Protein AF-A0A3B9P8X6-F1 (afdb_monomer_lite)

Radius of gyration: 23.57 Å; chains: 1; bounding box: 56×49×62 Å

Foldseek 3Di:
DLVLLVVLVVDDDDPVVSVLSVQLVVQLLQQQDQQAAPPDPDDRRQAPDRDPHHDHDDSVVSSVVCVCVVPVDPDDFDEDAQPPPDDPGDGHHDDPDALLPRPPDDDAQPALEDEEEQEDRGLVVLLSVLVSLCSNVNDVSSVVSVVSVVDRDDDLLNSLVVLLVNLLSCVVRDDQSYKYKYKYAQADLSSLLSNLLSNLSSQKAWDDKDDDPVRNIIMTIIDGHPDDDDQDDLVVLVVQLLVQLLVQQLVQLDWDAPRSSSCSSQNSCRNVSNQQHVVLVVDSSCSSVVSVVSSCCCVVVNLFKDWDDDPPDDSRPTIIHGPDRPDRDDGPVVVVVVVVVD

Structure (mmCIF, N/CA/C/O backbone):
data_AF-A0A3B9P8X6-F1
#
_entry.id   AF-A0A3B9P8X6-F1
#
loop_
_atom_site.group_PDB
_atom_site.id
_atom_site.type_symbol
_atom_site.label_atom_id
_atom_site.label_alt_id
_atom_site.label_comp_id
_atom_site.label_asym_id
_atom_site.label_entity_id
_atom_site.label_seq_id
_atom_site.pdbx_PDB_ins_code
_atom_site.Cartn_x
_atom_site.Cartn_y
_atom_site.Cartn_z
_atom_site.occupancy
_atom_site.B_iso_or_equiv
_atom_site.auth_seq_id
_atom_site.auth_comp_id
_atom_site.auth_asym_id
_atom_site.auth_atom_id
_atom_site.pdbx_PDB_model_num
ATOM 1 N N . LEU A 1 1 ? -21.115 18.131 11.909 1.00 84.75 1 LEU A N 1
ATOM 2 C CA . LEU A 1 1 ? -20.455 16.970 12.556 1.00 84.75 1 LEU A CA 1
ATOM 3 C C . LEU A 1 1 ? -20.222 17.164 14.060 1.00 84.75 1 LEU A C 1
ATOM 5 O O . LEU A 1 1 ? -20.678 16.327 14.825 1.00 84.75 1 LEU A O 1
ATOM 9 N N . GLN A 1 2 ? -19.607 18.268 14.506 1.00 84.25 2 GLN A N 1
ATOM 10 C CA . GLN A 1 2 ? -19.372 18.550 15.937 1.00 84.25 2 GLN A CA 1
ATOM 11 C C . GLN A 1 2 ? -20.635 18.418 16.810 1.00 84.25 2 GLN A C 1
ATOM 13 O O . GLN A 1 2 ? -20.592 17.782 17.856 1.00 84.25 2 GLN A O 1
ATOM 18 N N . THR A 1 3 ? -21.783 18.931 16.355 1.00 87.75 3 THR A N 1
ATOM 19 C CA . THR A 1 3 ? -23.070 18.785 17.062 1.00 87.75 3 THR A CA 1
ATOM 20 C C . THR A 1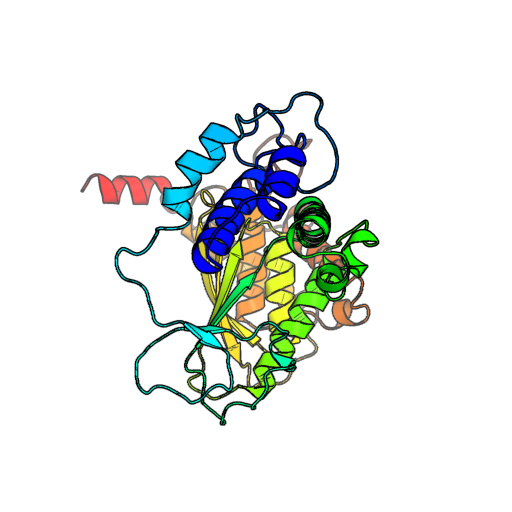 3 ? -23.470 17.322 17.278 1.00 87.75 3 THR A C 1
ATOM 22 O O . THR A 1 3 ? -23.959 16.977 18.349 1.00 87.75 3 THR A O 1
ATOM 25 N N . ILE A 1 4 ? -23.228 16.451 16.289 1.00 89.31 4 ILE A N 1
ATOM 26 C CA . ILE A 1 4 ? -23.537 15.013 16.364 1.00 89.31 4 ILE A CA 1
ATOM 27 C C . ILE A 1 4 ? -22.630 14.344 17.404 1.00 89.31 4 ILE A C 1
ATOM 29 O O . ILE A 1 4 ? -23.118 13.623 18.272 1.00 89.31 4 ILE A O 1
ATOM 33 N N . ILE A 1 5 ? -21.327 14.644 17.364 1.00 89.56 5 ILE A N 1
ATOM 34 C CA . ILE A 1 5 ? -20.341 14.109 18.315 1.00 89.56 5 ILE A CA 1
ATOM 35 C C . ILE A 1 5 ? -20.659 14.572 19.744 1.00 89.56 5 ILE A C 1
ATOM 37 O O . ILE A 1 5 ? -20.713 13.758 20.660 1.00 89.56 5 ILE A O 1
ATOM 41 N N . ASN A 1 6 ? -20.959 15.858 19.945 1.00 89.12 6 ASN A N 1
ATOM 42 C CA . ASN A 1 6 ? -21.333 16.376 21.263 1.00 89.12 6 ASN A CA 1
ATOM 43 C C . ASN A 1 6 ? -22.616 15.716 21.787 1.00 89.12 6 ASN A C 1
ATOM 45 O O . ASN A 1 6 ? -22.721 15.412 22.977 1.00 89.12 6 ASN A O 1
ATOM 49 N N . LYS A 1 7 ? -23.587 15.449 20.902 1.00 91.06 7 LYS A N 1
ATOM 50 C CA . LYS A 1 7 ? -24.834 14.793 21.295 1.00 91.06 7 LYS A CA 1
ATOM 51 C C . LYS A 1 7 ? -24.602 13.357 21.764 1.00 91.06 7 LYS A C 1
ATOM 53 O O . LYS A 1 7 ? -25.237 12.971 22.743 1.00 91.06 7 LYS A O 1
ATOM 58 N N . LEU A 1 8 ? -23.662 12.623 21.157 1.00 91.31 8 LEU A N 1
ATOM 59 C CA . LEU A 1 8 ? -23.284 11.258 21.557 1.00 91.31 8 LEU A CA 1
ATOM 60 C C . LEU A 1 8 ? -22.935 11.154 23.053 1.00 91.31 8 LEU A C 1
ATOM 62 O O . LEU A 1 8 ? -23.253 10.150 23.685 1.00 91.31 8 LEU A O 1
ATOM 66 N N . ASN A 1 9 ? -22.309 12.188 23.624 1.00 84.94 9 ASN A N 1
ATOM 67 C CA . ASN A 1 9 ? -21.910 12.215 25.036 1.00 84.94 9 ASN A CA 1
ATOM 68 C C . ASN A 1 9 ? -23.063 12.498 26.008 1.00 84.94 9 ASN A C 1
ATOM 70 O O . ASN A 1 9 ? -22.958 12.156 27.177 1.00 84.94 9 ASN A O 1
ATOM 74 N N . SER A 1 10 ? -24.155 13.102 25.537 1.00 89.31 10 SER A N 1
ATOM 75 C CA . SER A 1 10 ? -25.336 13.414 26.363 1.00 89.31 10 SER A CA 1
ATOM 76 C C . SER A 1 10 ? -26.503 12.446 26.153 1.00 89.31 10 SER A C 1
ATOM 78 O O . SER A 1 10 ? -27.549 12.599 26.778 1.00 89.31 10 SER A O 1
ATOM 80 N N . LEU A 1 11 ? -26.363 11.500 25.222 1.00 93.19 11 LEU A N 1
ATOM 81 C CA . LEU A 1 11 ? -27.391 10.519 24.905 1.00 93.19 11 LEU A CA 1
ATOM 82 C C . LEU A 1 11 ? -27.298 9.343 25.880 1.00 93.19 11 LEU A C 1
ATOM 84 O O . LEU A 1 11 ? -26.244 8.716 25.971 1.00 93.19 11 LEU A O 1
ATOM 88 N N . ASP A 1 12 ? -28.405 9.018 26.544 1.00 94.12 12 ASP A N 1
ATOM 89 C CA . ASP A 1 12 ? -28.513 7.802 27.350 1.00 94.12 12 ASP A CA 1
ATOM 90 C C . ASP A 1 12 ? -28.610 6.564 26.443 1.00 94.12 12 ASP A C 1
ATOM 92 O O . ASP A 1 12 ? -29.471 6.481 25.559 1.00 94.12 12 ASP A O 1
ATOM 96 N N . GLN A 1 13 ? -27.667 5.634 26.599 1.00 93.75 13 GLN A N 1
ATOM 97 C CA . GLN A 1 13 ? -27.521 4.459 25.742 1.00 93.75 13 GLN A CA 1
ATOM 98 C C . GLN A 1 13 ? -26.580 3.413 26.347 1.00 93.75 13 GLN A C 1
ATOM 100 O O . GLN A 1 13 ? -25.681 3.728 27.123 1.00 93.75 13 GLN A O 1
ATOM 105 N N . SER A 1 14 ? -26.724 2.161 25.906 1.00 96.31 14 SER A N 1
ATOM 106 C CA . SER A 1 14 ? -25.772 1.099 26.237 1.00 96.31 14 SER A CA 1
ATOM 107 C C . SER A 1 14 ? -24.410 1.321 25.569 1.00 96.31 14 SER A C 1
ATOM 109 O O . SER A 1 14 ? -24.318 1.941 24.505 1.00 96.31 14 SER A O 1
ATOM 111 N N . ALA A 1 15 ? -23.356 0.735 26.146 1.00 93.69 15 ALA A N 1
ATOM 112 C CA . ALA A 1 15 ? -22.007 0.764 25.576 1.00 93.69 15 ALA A CA 1
ATOM 113 C C . ALA A 1 15 ? -21.984 0.250 24.126 1.00 93.69 15 ALA A C 1
ATOM 115 O O . ALA A 1 15 ? -21.474 0.919 23.233 1.00 93.69 15 ALA A O 1
ATOM 116 N N . ARG A 1 16 ? -22.666 -0.870 23.853 1.00 93.44 16 ARG A N 1
ATOM 117 C CA . ARG A 1 16 ? -22.736 -1.427 22.496 1.00 93.44 16 ARG A CA 1
ATOM 118 C C . ARG A 1 16 ? -23.401 -0.479 21.499 1.00 93.44 16 ARG A C 1
ATOM 120 O O . ARG A 1 16 ? -22.946 -0.361 20.364 1.00 93.44 16 ARG A O 1
ATOM 127 N N . ARG A 1 17 ? -24.486 0.192 21.896 1.00 94.81 17 ARG A N 1
ATOM 128 C CA . ARG A 1 17 ? -25.155 1.167 21.024 1.00 94.81 17 ARG A CA 1
ATOM 129 C C . ARG A 1 17 ? -24.249 2.366 20.759 1.00 94.81 17 ARG A C 1
ATOM 131 O O . ARG A 1 17 ? -24.198 2.829 19.622 1.00 94.81 17 ARG A O 1
ATOM 138 N N . ARG A 1 18 ? -23.497 2.811 21.770 1.00 95.06 18 ARG A N 1
ATOM 139 C CA . ARG A 1 18 ? -22.488 3.862 21.617 1.00 95.06 18 ARG A CA 1
ATOM 140 C C . ARG A 1 18 ? -21.432 3.475 20.577 1.00 95.06 18 ARG A C 1
ATOM 142 O O . ARG A 1 18 ? -21.177 4.287 19.694 1.00 95.06 18 ARG A O 1
ATOM 149 N N . ASP A 1 19 ? -20.892 2.257 20.617 1.00 93.62 19 ASP A N 1
ATOM 150 C CA . ASP A 1 19 ? -19.892 1.790 19.637 1.00 93.62 19 ASP A CA 1
ATOM 151 C C . ASP A 1 19 ? -20.434 1.794 18.205 1.00 93.62 19 ASP A C 1
ATOM 153 O O . ASP A 1 19 ? -19.767 2.252 17.278 1.00 93.62 19 ASP A O 1
ATOM 157 N N . LEU A 1 20 ? -21.675 1.333 18.023 1.00 94.25 20 LEU A N 1
ATOM 158 C CA . LEU A 1 20 ? -22.335 1.347 16.717 1.00 94.25 20 LEU A CA 1
ATOM 159 C C . LEU A 1 20 ? -22.543 2.779 16.210 1.00 94.25 20 LEU A C 1
ATOM 161 O O . LEU A 1 20 ? -22.279 3.058 15.043 1.00 94.25 20 LEU A O 1
ATOM 165 N N . LEU A 1 21 ? -22.961 3.708 17.075 1.00 95.31 21 LEU A N 1
ATOM 166 C CA . LEU A 1 21 ? -23.067 5.118 16.695 1.00 95.31 21 LEU A CA 1
ATOM 167 C C . LEU A 1 21 ? -21.701 5.725 16.360 1.00 95.31 21 LEU A C 1
ATOM 169 O O . LEU A 1 21 ? -21.616 6.507 15.416 1.00 95.31 21 LEU A O 1
ATOM 173 N N . ILE A 1 22 ? -20.640 5.361 17.087 1.00 95.62 22 ILE A N 1
ATOM 174 C CA . ILE A 1 22 ? -19.271 5.789 16.773 1.00 95.62 22 ILE A CA 1
ATOM 175 C C . ILE A 1 22 ? -18.867 5.297 15.381 1.00 95.62 22 ILE A C 1
ATOM 177 O O . ILE A 1 22 ? -18.360 6.097 14.601 1.00 95.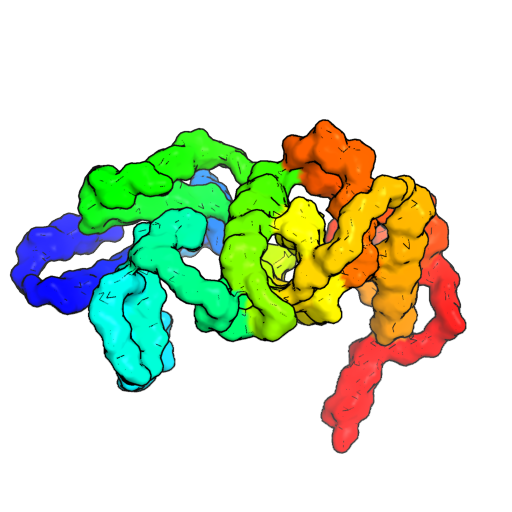62 22 ILE A O 1
ATOM 181 N N . ALA A 1 23 ? -19.143 4.037 15.032 1.00 95.06 23 ALA A N 1
ATOM 182 C CA . ALA A 1 23 ? -18.851 3.496 13.704 1.00 95.06 23 ALA A CA 1
ATOM 183 C C . ALA A 1 23 ? -19.506 4.328 12.583 1.00 95.06 23 ALA A C 1
ATOM 185 O O . ALA A 1 23 ? -18.834 4.738 11.634 1.00 95.06 23 ALA A O 1
ATOM 186 N N . LEU A 1 24 ? -20.789 4.679 12.735 1.00 95.69 24 LEU A N 1
ATOM 187 C CA . LEU A 1 24 ? -21.479 5.550 11.775 1.00 95.69 24 LEU A CA 1
ATOM 188 C C . LEU A 1 24 ? -20.863 6.964 11.753 1.00 95.69 24 LEU A C 1
ATOM 190 O O . LEU A 1 24 ? -20.598 7.518 10.684 1.00 95.69 24 LEU A O 1
ATOM 194 N N . ILE A 1 25 ? -20.580 7.545 12.924 1.00 95.25 25 ILE A N 1
ATOM 195 C CA . ILE A 1 25 ? -19.939 8.866 13.044 1.00 95.25 25 ILE A CA 1
ATOM 196 C C . ILE A 1 25 ? -18.573 8.886 12.347 1.00 95.25 25 ILE A C 1
ATOM 198 O O . ILE A 1 25 ? -18.266 9.880 11.695 1.00 95.25 25 ILE A O 1
ATOM 202 N N . LEU A 1 26 ? -17.779 7.814 12.429 1.00 95.38 26 LEU A N 1
ATOM 203 C CA . LEU A 1 26 ? -16.493 7.703 11.731 1.00 95.38 26 LEU A CA 1
ATOM 204 C C . LEU A 1 26 ? -16.668 7.765 10.208 1.00 95.38 26 LEU A C 1
ATOM 206 O O . LEU A 1 26 ? -15.921 8.481 9.540 1.00 95.38 26 LEU A O 1
ATOM 210 N N . SER A 1 27 ? -17.689 7.104 9.656 1.00 94.94 27 SER A N 1
ATOM 211 C CA . SER A 1 27 ? -18.019 7.216 8.227 1.00 94.94 27 SER A CA 1
ATOM 212 C C . SER A 1 27 ? -18.431 8.638 7.837 1.00 94.94 27 SER A C 1
ATOM 214 O O . SER A 1 27 ? -17.984 9.160 6.814 1.00 94.94 27 SER A O 1
ATOM 216 N N . ALA A 1 28 ? -19.231 9.306 8.673 1.00 94.31 28 ALA A N 1
ATOM 217 C CA . ALA A 1 28 ? -19.579 10.710 8.468 1.00 94.31 28 ALA A CA 1
ATOM 218 C C . ALA A 1 28 ? -18.374 11.653 8.633 1.00 94.31 28 ALA A C 1
ATOM 220 O O . ALA A 1 28 ? -18.336 12.702 7.997 1.00 94.31 28 ALA A O 1
ATOM 221 N N . ALA A 1 29 ? -17.386 11.297 9.451 1.00 93.31 29 ALA A N 1
ATOM 222 C CA . ALA A 1 29 ? -16.180 12.087 9.672 1.00 93.31 29 ALA A CA 1
ATOM 223 C C . ALA A 1 29 ? -15.198 12.033 8.491 1.00 93.31 29 ALA A C 1
ATOM 225 O O . ALA A 1 29 ? -14.616 13.058 8.124 1.00 93.31 29 ALA A O 1
ATOM 226 N N . ASP A 1 30 ? -15.055 10.868 7.856 1.00 91.44 30 ASP A N 1
ATOM 227 C CA . ASP A 1 30 ? -14.229 10.704 6.650 1.00 91.44 30 ASP A CA 1
ATOM 228 C C . ASP A 1 30 ? -14.841 11.415 5.429 1.00 91.44 30 ASP A C 1
ATOM 230 O O . ASP A 1 30 ? -14.135 12.050 4.644 1.00 91.44 30 ASP A O 1
ATOM 234 N N . LEU A 1 31 ? -16.169 11.380 5.297 1.00 90.69 31 LEU A N 1
ATOM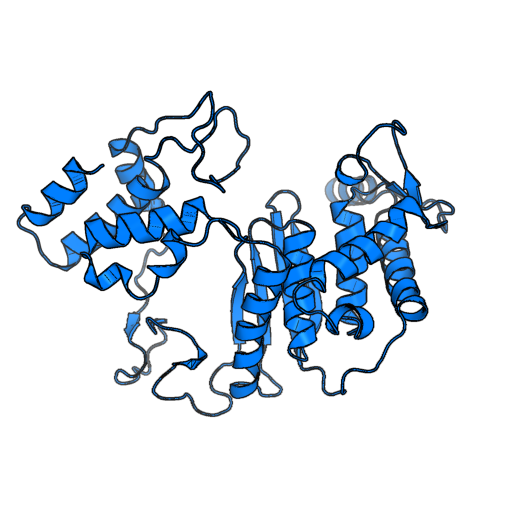 235 C CA . LEU A 1 31 ? -16.887 11.912 4.131 1.00 90.69 31 LEU A CA 1
ATOM 236 C C . LEU A 1 31 ? -17.418 13.343 4.304 1.00 90.69 31 LEU A C 1
ATOM 238 O O . LEU A 1 31 ? -17.707 14.019 3.321 1.00 90.69 31 LEU A O 1
ATOM 242 N N . GLY A 1 32 ? -17.569 13.808 5.541 1.00 88.81 32 GLY A N 1
ATOM 243 C CA . GLY A 1 32 ? -18.223 15.067 5.903 1.00 88.81 32 GLY A CA 1
ATOM 244 C C . GLY A 1 32 ? -17.292 16.268 6.015 1.00 88.81 32 GLY A C 1
ATOM 245 O O . GLY A 1 32 ? -17.495 17.108 6.892 1.00 88.81 32 GLY A O 1
ATOM 246 N N . ASN A 1 33 ? -16.249 16.329 5.188 1.00 90.06 33 ASN A N 1
ATOM 247 C CA . ASN A 1 33 ? -15.283 17.428 5.169 1.00 90.06 33 ASN A CA 1
ATOM 248 C C . ASN A 1 33 ? -15.230 18.109 3.793 1.00 90.06 33 ASN A C 1
ATOM 250 O O . ASN A 1 33 ? -15.669 17.557 2.789 1.00 90.06 33 ASN A O 1
ATOM 254 N N . THR A 1 34 ? -14.669 19.316 3.748 1.00 92.31 34 THR A N 1
ATOM 255 C CA . THR A 1 34 ? -14.607 20.154 2.539 1.00 92.31 34 THR A CA 1
ATOM 256 C C . THR A 1 34 ? -13.456 19.795 1.595 1.00 92.31 34 THR A C 1
ATOM 258 O O . THR A 1 34 ? -13.221 20.507 0.625 1.00 92.31 34 THR A O 1
ATOM 261 N N . LEU A 1 35 ? -12.710 18.715 1.852 1.00 92.62 35 LEU A N 1
ATOM 262 C CA . LEU A 1 35 ? -11.522 18.369 1.063 1.00 92.62 35 LEU A CA 1
ATOM 263 C C . LEU A 1 35 ? -11.851 17.542 -0.193 1.00 92.62 35 LEU A C 1
ATOM 265 O O . LEU A 1 35 ? -10.982 17.316 -1.035 1.00 92.62 35 LEU A O 1
ATOM 269 N N . TRP A 1 36 ? -13.093 17.074 -0.328 1.00 91.12 36 TRP A N 1
ATOM 270 C CA . TRP A 1 36 ? -13.544 16.236 -1.439 1.00 91.12 36 TRP A CA 1
ATOM 271 C C . TRP A 1 36 ? -13.798 17.065 -2.704 1.00 91.12 36 TRP A C 1
ATOM 273 O O . TRP A 1 36 ? -14.883 17.609 -2.889 1.00 91.12 36 TRP A O 1
ATOM 283 N N . ALA A 1 37 ? -12.796 17.157 -3.581 1.00 90.25 37 ALA A N 1
ATOM 284 C CA . ALA A 1 37 ? -12.878 17.900 -4.841 1.00 90.25 37 ALA A CA 1
ATOM 285 C C . ALA A 1 37 ? -13.975 17.382 -5.785 1.00 90.25 37 ALA A C 1
ATOM 287 O O . ALA A 1 37 ? -14.221 16.176 -5.864 1.00 90.25 37 ALA A O 1
ATOM 288 N N . TYR A 1 38 ? -14.589 18.291 -6.546 1.00 88.00 38 TYR A N 1
ATOM 289 C CA . TYR A 1 38 ? -15.613 17.957 -7.537 1.00 88.00 38 TYR A CA 1
ATOM 290 C C . TYR A 1 38 ? -15.503 18.821 -8.810 1.00 88.00 38 TYR A C 1
ATOM 292 O O . TYR A 1 38 ? -15.314 20.029 -8.687 1.00 88.00 38 TYR A O 1
ATOM 300 N N . PRO A 1 39 ? -15.682 18.252 -10.021 1.00 86.94 39 PRO A N 1
ATOM 301 C CA . PRO A 1 39 ? -15.785 16.822 -10.321 1.00 86.94 39 PRO A CA 1
ATOM 302 C C . PRO A 1 39 ? -14.423 16.135 -10.153 1.00 86.94 39 PRO A C 1
ATOM 304 O O . PRO A 1 39 ? -13.393 16.667 -10.557 1.00 86.94 39 PRO A O 1
ATOM 307 N N . SER A 1 40 ? -14.403 14.950 -9.547 1.00 76.38 40 SER A N 1
ATOM 308 C CA . SER A 1 40 ? -13.184 14.151 -9.398 1.00 76.38 40 SER A CA 1
ATOM 309 C C . SER A 1 40 ? -13.517 12.677 -9.605 1.00 76.38 40 SER A C 1
ATOM 311 O O . SER A 1 40 ? -14.498 12.204 -9.027 1.00 76.38 40 SER A O 1
ATOM 313 N N . PRO A 1 41 ? -12.736 11.941 -10.416 1.00 59.50 41 PRO A N 1
ATOM 314 C CA . PRO A 1 41 ? -13.066 10.569 -10.763 1.00 59.50 41 PRO A CA 1
ATOM 315 C C . PRO A 1 41 ? -12.971 9.607 -9.577 1.00 59.50 41 PRO A C 1
ATOM 317 O O . PRO A 1 41 ? -13.742 8.655 -9.577 1.00 59.50 41 PRO A O 1
ATOM 320 N N . ARG A 1 42 ? -12.082 9.833 -8.584 1.00 58.91 42 ARG A N 1
ATOM 321 C CA . ARG A 1 42 ? -11.972 9.004 -7.352 1.00 58.91 42 ARG A CA 1
ATOM 322 C C . ARG A 1 42 ? -10.850 9.387 -6.371 1.00 58.91 42 ARG A C 1
ATOM 324 O O . ARG A 1 42 ? -10.430 8.554 -5.576 1.00 58.91 42 ARG A O 1
ATOM 331 N N . ASN A 1 43 ? -10.347 10.620 -6.365 1.00 68.38 43 ASN A N 1
ATOM 332 C CA . ASN A 1 43 ? -9.187 10.912 -5.515 1.00 68.38 43 ASN A CA 1
ATOM 333 C C . ASN A 1 43 ? -9.608 11.244 -4.082 1.00 68.38 43 ASN A C 1
ATOM 335 O O . ASN A 1 43 ? -10.150 12.320 -3.821 1.00 68.38 43 ASN A O 1
ATOM 339 N N . ARG A 1 44 ? -9.317 10.329 -3.147 1.00 84.50 44 ARG A N 1
ATOM 340 C CA . ARG A 1 44 ? -9.363 10.622 -1.710 1.00 84.50 44 ARG A CA 1
ATOM 341 C C . ARG A 1 44 ? -8.494 11.855 -1.422 1.00 84.50 44 ARG A C 1
ATOM 343 O O . ARG A 1 44 ? -7.403 11.962 -1.992 1.00 84.50 44 ARG A O 1
ATOM 350 N N . PRO A 1 45 ? -8.911 12.769 -0.530 1.00 89.19 45 PRO A N 1
ATOM 351 C CA . PRO A 1 45 ? -8.074 13.895 -0.143 1.00 89.19 45 PRO A CA 1
ATOM 352 C C . PRO A 1 45 ? -6.717 13.419 0.381 1.00 89.19 45 PRO A C 1
ATOM 354 O O . PRO A 1 45 ? -6.658 12.539 1.239 1.00 89.19 45 PRO A O 1
ATOM 357 N N . ARG A 1 46 ? -5.626 13.986 -0.147 1.00 87.50 46 ARG A N 1
ATOM 358 C CA . ARG A 1 46 ? -4.239 13.637 0.232 1.00 87.50 46 ARG A CA 1
ATOM 359 C C . ARG A 1 46 ? -3.591 14.687 1.134 1.00 87.50 46 ARG A C 1
ATOM 361 O O . ARG A 1 46 ? -2.685 14.366 1.901 1.00 87.50 46 ARG A O 1
ATOM 368 N N . GLN A 1 47 ? -4.065 15.928 1.051 1.00 88.31 47 GLN A N 1
ATOM 369 C CA . GLN A 1 47 ? -3.570 17.094 1.785 1.00 88.31 47 GLN A CA 1
ATOM 370 C C . GLN A 1 47 ? -4.740 17.880 2.385 1.00 88.31 47 GLN A C 1
ATOM 372 O O . GLN A 1 47 ? -5.871 17.778 1.910 1.00 88.31 47 GLN A O 1
ATOM 377 N N . ILE A 1 48 ? -4.465 18.679 3.418 1.00 90.50 48 ILE A N 1
ATOM 378 C CA . ILE A 1 48 ? -5.445 19.598 4.018 1.00 90.50 48 ILE A CA 1
ATOM 379 C C . ILE A 1 48 ? -5.494 20.879 3.175 1.00 90.50 48 ILE A C 1
ATOM 381 O O . ILE A 1 48 ? -5.034 21.941 3.585 1.00 90.50 48 ILE A O 1
ATOM 385 N N . VAL A 1 49 ? -5.995 20.749 1.949 1.00 89.94 49 VAL A N 1
ATOM 386 C CA . VAL A 1 49 ? -6.196 21.861 1.018 1.00 89.94 49 VAL A CA 1
ATOM 387 C C . VAL A 1 49 ? -7.627 21.787 0.518 1.00 89.94 49 VAL A C 1
ATOM 389 O O . VAL A 1 49 ? -8.044 20.769 -0.032 1.00 89.94 49 VAL A O 1
ATOM 392 N N . VAL A 1 50 ? -8.381 22.861 0.736 1.00 92.94 50 VAL A N 1
ATOM 393 C CA . VAL A 1 50 ? -9.756 22.969 0.247 1.00 92.94 50 VAL A CA 1
ATOM 394 C C . VAL A 1 50 ? -9.697 23.289 -1.251 1.00 92.94 50 VAL A C 1
ATOM 396 O O . VAL A 1 50 ? -9.087 24.294 -1.621 1.00 92.94 50 VAL A O 1
ATOM 399 N N . PRO A 1 51 ? -10.275 22.453 -2.126 1.00 92.12 51 PRO A N 1
ATOM 400 C CA . PRO A 1 51 ? -10.314 22.727 -3.555 1.00 92.12 51 PRO A CA 1
ATOM 401 C C . PRO A 1 51 ? -11.308 23.857 -3.862 1.00 92.12 51 PRO A C 1
ATOM 403 O O . PRO A 1 51 ? -12.248 24.096 -3.106 1.00 92.12 51 PRO A O 1
ATOM 406 N N . ASN A 1 52 ? -11.138 24.518 -5.013 1.00 92.56 52 ASN A N 1
ATOM 407 C CA . ASN A 1 52 ? -12.027 25.605 -5.459 1.00 92.56 52 ASN A CA 1
ATOM 408 C C . ASN A 1 52 ? -13.495 25.168 -5.572 1.00 92.56 52 ASN A C 1
ATOM 410 O O . ASN A 1 52 ? -14.402 25.975 -5.389 1.00 92.56 52 ASN A O 1
ATOM 414 N N . VAL A 1 53 ? -13.716 23.891 -5.892 1.00 92.62 53 VAL A N 1
ATOM 415 C CA . VAL A 1 53 ? -15.030 23.256 -5.948 1.00 92.62 53 VAL A CA 1
ATOM 416 C C . VAL A 1 53 ? -14.938 21.934 -5.193 1.00 92.62 53 VAL A C 1
ATOM 418 O O . VAL A 1 53 ? -14.106 21.082 -5.519 1.00 92.62 53 VAL A O 1
ATOM 421 N N . TYR A 1 54 ? -15.784 21.767 -4.179 1.00 92.88 54 TYR A N 1
ATOM 422 C CA . TYR A 1 54 ? -15.896 20.540 -3.394 1.00 92.88 54 TYR A CA 1
ATOM 423 C C . TYR A 1 54 ? -17.339 20.046 -3.347 1.00 92.88 54 TYR A C 1
ATOM 425 O O . TYR A 1 54 ? -18.289 20.812 -3.511 1.00 92.88 54 TYR A O 1
ATOM 433 N N . GLN A 1 55 ? -17.495 18.748 -3.113 1.00 89.94 55 GLN A N 1
ATOM 434 C CA . GLN A 1 55 ? -18.788 18.129 -2.869 1.00 89.94 55 GLN A CA 1
ATOM 435 C C . GLN A 1 55 ? -19.091 18.144 -1.369 1.00 89.94 55 GLN A C 1
ATOM 437 O O . GLN A 1 55 ? -18.411 17.483 -0.586 1.00 89.94 55 GLN A O 1
ATOM 442 N N . GLU A 1 56 ? -20.155 18.837 -0.972 1.00 92.00 56 GLU A N 1
ATOM 443 C CA . GLU A 1 56 ? -20.707 18.709 0.375 1.00 92.00 56 GLU A CA 1
ATOM 444 C C . GLU A 1 56 ? -21.676 17.524 0.427 1.00 92.00 56 GLU A C 1
ATOM 446 O O . GLU A 1 56 ? -22.638 17.438 -0.341 1.00 92.00 56 GLU A O 1
ATOM 451 N N . ARG A 1 57 ? -21.413 16.572 1.326 1.00 91.50 57 ARG A N 1
ATOM 452 C CA . ARG A 1 57 ? -22.271 15.397 1.503 1.00 91.50 57 ARG A CA 1
ATOM 453 C C . ARG A 1 57 ? -23.285 15.627 2.614 1.00 91.50 57 ARG A C 1
ATOM 455 O O . ARG A 1 57 ? -22.948 16.094 3.699 1.00 91.50 57 ARG A O 1
ATOM 462 N N . ASN A 1 58 ? -24.525 15.208 2.371 1.00 93.94 58 ASN A N 1
ATOM 463 C CA . ASN A 1 58 ? -25.539 15.148 3.415 1.00 93.94 58 ASN A CA 1
ATOM 464 C C . ASN A 1 58 ? -25.122 14.102 4.464 1.00 93.94 58 ASN A C 1
ATOM 466 O O . ASN A 1 58 ? -25.140 12.901 4.195 1.00 93.94 58 ASN A O 1
ATOM 470 N N . LEU A 1 59 ? -24.749 14.568 5.657 1.00 93.75 59 LEU A N 1
ATOM 471 C CA . LEU A 1 59 ? -24.227 13.704 6.718 1.00 93.75 59 LEU A CA 1
ATOM 472 C C . LEU A 1 59 ? -25.245 12.667 7.190 1.00 93.75 59 LEU A C 1
ATOM 474 O O . LEU A 1 59 ? -24.851 11.554 7.511 1.00 93.75 59 LEU A O 1
ATOM 478 N N . TRP A 1 60 ? -26.537 13.006 7.215 1.00 94.00 60 TRP A N 1
ATOM 479 C CA . TRP A 1 60 ? -27.584 12.057 7.594 1.00 94.00 60 TRP A CA 1
ATOM 480 C C . TRP A 1 60 ? -27.623 10.877 6.623 1.00 94.00 60 TRP A C 1
ATOM 482 O O . TRP A 1 60 ? -27.533 9.725 7.039 1.00 94.00 60 TRP A O 1
ATOM 492 N N . LYS A 1 61 ? -27.624 11.178 5.322 1.00 95.25 61 LYS A N 1
ATOM 493 C CA . LYS A 1 61 ? -27.578 10.161 4.270 1.00 95.25 61 LYS A CA 1
ATOM 494 C C . LYS A 1 61 ? -26.303 9.312 4.346 1.00 95.25 61 LYS A C 1
ATOM 496 O O . LYS A 1 61 ? -26.374 8.098 4.203 1.00 95.25 61 LYS A O 1
ATOM 501 N N . VAL A 1 62 ? -25.150 9.926 4.635 1.00 95.12 62 VAL A N 1
ATOM 502 C CA . VAL A 1 62 ? -23.893 9.184 4.844 1.00 95.12 62 VAL A CA 1
ATOM 503 C C . VAL A 1 62 ? -24.006 8.193 6.005 1.00 95.12 62 VAL A C 1
ATOM 505 O O . VAL A 1 62 ? -23.547 7.061 5.875 1.00 95.12 62 VAL A O 1
ATOM 508 N N . LEU A 1 63 ? -24.622 8.587 7.125 1.00 94.94 63 LEU A N 1
ATOM 509 C CA . LEU A 1 63 ? -24.825 7.689 8.266 1.00 94.94 63 LEU A CA 1
ATOM 510 C C . LEU A 1 63 ? -25.700 6.492 7.872 1.00 94.94 63 LEU A C 1
ATOM 512 O O . LEU A 1 63 ? -25.315 5.354 8.137 1.00 94.94 63 LEU A O 1
ATOM 516 N N . GLU A 1 64 ? -26.826 6.732 7.197 1.00 95.12 64 GLU A N 1
ATOM 517 C CA . GLU A 1 64 ? -27.749 5.678 6.750 1.00 95.12 64 GLU A CA 1
ATOM 518 C C . GLU A 1 64 ? -27.088 4.709 5.759 1.00 95.12 64 GLU A C 1
ATOM 520 O O . GLU A 1 64 ? -27.194 3.489 5.901 1.00 95.12 64 GLU A O 1
ATOM 525 N N . GLU A 1 65 ? -26.358 5.234 4.774 1.00 94.50 65 GLU A N 1
ATOM 526 C CA . GLU A 1 65 ? -25.680 4.423 3.758 1.00 94.50 65 GLU A CA 1
ATOM 527 C C . GLU A 1 65 ? -24.501 3.627 4.335 1.00 94.50 65 GLU A C 1
ATOM 529 O O . GLU A 1 65 ? -24.226 2.516 3.873 1.00 94.50 65 GLU A O 1
ATOM 534 N N . SER A 1 66 ? -23.838 4.149 5.374 1.00 94.88 66 SER A N 1
ATOM 535 C CA . SER A 1 66 ? -22.663 3.511 5.980 1.00 94.88 66 SER A CA 1
ATOM 536 C C . SER A 1 66 ? -22.969 2.199 6.705 1.00 94.88 66 SER A C 1
ATOM 538 O O . SER A 1 66 ? -22.065 1.384 6.884 1.00 94.88 66 SER A O 1
ATOM 540 N N . ILE A 1 67 ? -24.237 1.934 7.048 1.00 94.19 67 ILE A N 1
ATOM 541 C CA . ILE A 1 67 ? -24.661 0.670 7.674 1.00 94.19 67 ILE A CA 1
ATOM 542 C C . ILE A 1 67 ? -24.217 -0.525 6.821 1.00 94.19 67 ILE A C 1
ATOM 544 O O . ILE A 1 67 ? -23.672 -1.491 7.349 1.00 94.19 67 ILE A O 1
ATOM 548 N N . LYS A 1 68 ? -24.360 -0.427 5.492 1.00 92.50 68 LYS A N 1
ATOM 549 C CA . LYS A 1 68 ? -23.957 -1.491 4.558 1.00 92.50 68 LYS A CA 1
ATOM 550 C C . LYS A 1 68 ? -22.444 -1.719 4.544 1.00 92.50 68 LYS A C 1
ATOM 552 O O . LYS A 1 68 ? -22.007 -2.848 4.363 1.00 92.50 68 LYS A O 1
ATOM 557 N N . SER A 1 69 ? -21.654 -0.666 4.755 1.00 90.94 69 SER A N 1
ATOM 558 C CA . SER A 1 69 ? -20.190 -0.751 4.808 1.00 90.94 69 SER A CA 1
ATOM 559 C C . SER A 1 69 ? -19.688 -1.409 6.092 1.00 90.94 69 SER A C 1
ATOM 561 O O . SER A 1 69 ? -18.662 -2.079 6.070 1.00 90.94 69 SER A O 1
ATOM 563 N N . TRP A 1 70 ? -20.398 -1.226 7.209 1.00 91.75 70 TRP A N 1
ATOM 564 C CA . TRP A 1 70 ? -20.054 -1.849 8.491 1.00 91.75 70 TRP A CA 1
ATOM 565 C C . TRP A 1 70 ? -20.634 -3.261 8.645 1.00 91.75 70 TRP A C 1
ATOM 567 O O . TRP A 1 70 ? -20.067 -4.082 9.364 1.00 91.75 70 TRP A O 1
ATOM 577 N N . GLN A 1 71 ? -21.738 -3.568 7.961 1.00 90.62 71 GLN A N 1
ATOM 578 C CA . GLN A 1 71 ? -22.421 -4.861 8.018 1.00 90.62 71 GLN A CA 1
ATOM 579 C C . GLN A 1 71 ? -22.091 -5.735 6.797 1.00 90.62 71 GLN A C 1
ATOM 581 O O . GLN A 1 71 ? -22.970 -6.143 6.042 1.00 90.62 71 GLN A O 1
ATOM 586 N N . VAL A 1 72 ? -20.802 -6.026 6.607 1.00 88.62 72 VAL A N 1
ATOM 587 C CA . VAL A 1 72 ? -20.333 -6.886 5.503 1.00 88.62 72 VAL A CA 1
ATOM 588 C C . VAL A 1 72 ? -20.690 -8.358 5.742 1.00 88.62 72 VAL A C 1
ATOM 590 O O . VAL A 1 72 ? -20.980 -9.091 4.801 1.00 88.62 72 VAL A O 1
ATOM 593 N N . LEU A 1 73 ? -20.686 -8.793 7.004 1.00 89.25 73 LEU A N 1
ATOM 594 C CA . LEU A 1 73 ? -20.975 -10.170 7.400 1.00 89.25 73 LEU A CA 1
ATOM 595 C C . LEU A 1 73 ? -22.375 -10.280 8.009 1.00 89.25 73 LEU A C 1
ATOM 597 O O . LEU A 1 73 ? -22.786 -9.441 8.811 1.00 89.25 73 LEU A O 1
ATOM 601 N N . SER A 1 74 ? -23.092 -11.349 7.657 1.00 87.25 74 SER A N 1
ATOM 602 C CA . SER A 1 74 ? -24.404 -11.674 8.234 1.00 87.25 74 SER A CA 1
ATOM 603 C C . SER A 1 74 ? -24.298 -12.301 9.625 1.00 87.25 74 SER A C 1
ATOM 605 O O . SER A 1 74 ? -25.194 -12.127 10.447 1.00 87.25 74 SER A O 1
ATOM 607 N N . THR A 1 75 ? -23.200 -13.012 9.887 1.00 89.19 75 THR A N 1
ATOM 608 C CA . THR A 1 75 ? -22.921 -13.693 11.155 1.00 89.19 75 THR A CA 1
ATOM 609 C C . THR A 1 75 ? -21.664 -13.088 11.779 1.00 89.19 75 THR A C 1
ATOM 611 O O . THR A 1 75 ? -20.665 -12.934 11.072 1.00 89.19 75 THR A O 1
ATOM 614 N N . PRO A 1 76 ? -21.687 -12.712 13.070 1.00 86.81 76 PRO A N 1
ATOM 615 C CA . PRO A 1 76 ? -20.514 -12.157 13.733 1.00 86.81 76 PRO A CA 1
ATOM 616 C C . PRO A 1 76 ? -19.414 -13.216 13.875 1.00 86.81 76 PRO A C 1
ATOM 618 O O . PRO A 1 76 ? -19.690 -14.359 14.233 1.00 86.81 76 PRO A O 1
ATOM 621 N N . ILE A 1 77 ? -18.167 -12.813 13.632 1.00 89.44 77 ILE A N 1
ATOM 622 C CA . ILE A 1 77 ? -16.979 -13.616 13.944 1.00 89.44 77 ILE A CA 1
ATOM 623 C C . ILE A 1 77 ? -16.566 -13.294 15.388 1.00 89.44 77 ILE A C 1
ATOM 625 O O . ILE A 1 77 ? -16.555 -12.108 15.740 1.00 89.44 77 ILE A O 1
ATOM 629 N N . PRO A 1 78 ? -16.227 -14.293 16.226 1.00 89.62 78 PRO A N 1
ATOM 630 C CA . PRO A 1 78 ? -15.683 -14.045 17.558 1.00 89.62 78 PRO A CA 1
ATOM 631 C C . PRO A 1 78 ? -14.476 -13.100 17.500 1.00 89.62 78 PRO A C 1
ATOM 633 O O . PRO A 1 78 ? -13.567 -13.299 16.697 1.00 89.62 78 PRO A O 1
ATOM 636 N N . LEU A 1 79 ? -14.481 -12.062 18.338 1.00 89.25 79 LEU A N 1
ATOM 637 C CA . LEU A 1 79 ? -13.409 -11.073 18.454 1.00 89.25 79 LEU A CA 1
ATOM 638 C C . LEU A 1 79 ? -12.928 -11.042 19.904 1.00 89.25 79 LEU A C 1
ATOM 640 O O . LEU A 1 79 ? -13.739 -10.826 20.804 1.00 89.25 79 LEU A O 1
ATOM 644 N N . GLN A 1 80 ? -11.632 -11.236 20.116 1.00 90.94 80 GLN A N 1
ATOM 645 C CA . GLN A 1 80 ? -10.987 -11.212 21.433 1.00 90.94 80 GLN A CA 1
ATOM 646 C C . GLN A 1 80 ? -9.741 -10.335 21.379 1.00 90.94 80 GLN A C 1
ATOM 648 O O . GLN A 1 80 ? -9.195 -10.104 20.295 1.00 90.94 80 GLN A O 1
ATOM 653 N N . ASN A 1 81 ? -9.276 -9.835 22.523 1.00 91.62 81 ASN A N 1
ATOM 654 C CA . ASN A 1 81 ? -7.980 -9.166 22.533 1.00 91.62 81 ASN A CA 1
ATOM 655 C C . ASN A 1 81 ? -6.861 -10.206 22.566 1.00 91.62 81 ASN A C 1
ATOM 657 O O . ASN A 1 81 ? -6.971 -11.269 23.176 1.00 91.62 81 ASN A O 1
ATOM 661 N N . TRP A 1 82 ? -5.756 -9.889 21.908 1.00 91.06 82 TRP A N 1
ATOM 662 C CA . TRP A 1 82 ? -4.557 -10.710 21.962 1.00 91.06 82 TRP A CA 1
ATOM 663 C C . TRP A 1 82 ? -4.059 -10.864 23.411 1.00 91.06 82 TRP A C 1
ATOM 665 O O . TRP A 1 82 ? -3.946 -9.876 24.135 1.00 91.06 82 TRP A O 1
ATOM 675 N N . GLY A 1 83 ? -3.743 -12.096 23.820 1.00 86.44 83 GLY A N 1
ATOM 676 C CA . GLY A 1 83 ? -3.265 -12.421 25.170 1.00 86.44 83 GLY A CA 1
ATOM 677 C C . GLY A 1 83 ? -4.358 -12.714 26.202 1.00 86.44 83 GLY A C 1
ATOM 678 O O . GLY A 1 83 ? -4.035 -13.170 27.299 1.00 86.44 83 GLY A O 1
ATOM 679 N N . GLU A 1 84 ? -5.634 -12.507 25.864 1.00 86.38 84 GLU A N 1
ATOM 680 C CA . GLU A 1 84 ? -6.744 -13.105 26.613 1.00 86.38 84 GLU A CA 1
ATOM 681 C C . GLU A 1 84 ? -6.752 -14.632 26.400 1.00 86.38 84 GLU A C 1
ATOM 683 O O . GLU A 1 84 ? -6.101 -15.145 25.488 1.00 86.38 84 GLU A O 1
ATOM 688 N N . SER A 1 85 ? -7.431 -15.385 27.275 1.00 75.12 85 SER A N 1
ATOM 689 C CA . SER A 1 85 ? -7.451 -16.851 27.202 1.00 75.12 85 SER A CA 1
ATOM 690 C C . SER A 1 85 ? -7.879 -17.327 25.814 1.00 75.12 85 SER A C 1
ATOM 692 O O . SER A 1 85 ? -9.004 -17.060 25.401 1.00 75.12 85 SER A O 1
ATOM 694 N N . TYR A 1 86 ? -6.985 -18.047 25.124 1.00 66.88 86 TYR A N 1
ATOM 695 C CA . TYR A 1 86 ? -7.258 -18.624 23.812 1.00 66.88 86 TYR A CA 1
ATOM 696 C C . TYR A 1 86 ? -8.533 -19.467 23.874 1.00 66.88 86 TYR A C 1
ATOM 698 O O . TYR A 1 86 ? -8.582 -20.491 24.555 1.00 66.88 86 TYR A O 1
ATOM 706 N N . SER A 1 87 ? -9.569 -19.024 23.170 1.00 66.19 87 SER A N 1
ATOM 707 C CA . SER A 1 87 ? -10.659 -19.913 22.790 1.00 66.19 87 SER A CA 1
ATOM 708 C C . SER A 1 87 ? -10.165 -20.823 21.663 1.00 66.19 87 SER A C 1
ATOM 710 O O . SER A 1 87 ? -9.446 -20.369 20.775 1.00 66.19 87 SER A O 1
ATOM 712 N N . GLU A 1 88 ? -10.541 -22.103 21.698 1.00 68.94 88 GLU A N 1
ATOM 713 C CA . GLU A 1 88 ? -10.307 -23.030 20.580 1.00 68.94 88 GLU A CA 1
ATOM 714 C C . GLU A 1 88 ? -11.149 -22.667 19.342 1.00 68.94 88 GLU A C 1
ATOM 716 O O . GLU A 1 88 ? -10.884 -23.164 18.246 1.00 68.94 88 GLU A O 1
ATOM 721 N N . ASP A 1 89 ? -12.144 -21.786 19.492 1.00 77.19 89 ASP A N 1
ATOM 722 C CA . ASP A 1 89 ? -12.996 -21.368 18.389 1.00 77.19 89 ASP A CA 1
ATOM 723 C C . ASP A 1 89 ? -12.238 -20.432 17.429 1.00 77.19 89 ASP A C 1
ATOM 725 O O . ASP A 1 89 ? -11.611 -19.456 17.858 1.00 77.19 89 ASP A O 1
ATOM 729 N N . PRO A 1 90 ? -12.324 -20.663 16.105 1.00 84.62 90 PRO A N 1
ATOM 730 C CA . PRO A 1 90 ? -11.719 -19.776 15.124 1.00 84.62 90 PRO A CA 1
ATOM 731 C C . PRO A 1 90 ? -12.330 -18.372 15.218 1.00 84.62 90 PRO A C 1
ATOM 733 O O . PRO A 1 90 ? -13.550 -18.196 15.228 1.00 84.62 90 PRO A O 1
ATOM 736 N N . GLY A 1 91 ? -11.473 -17.353 15.240 1.00 90.81 91 GLY A N 1
ATOM 737 C CA . GLY A 1 91 ? -11.897 -15.971 15.425 1.00 90.81 91 GLY A CA 1
ATOM 738 C C . GLY A 1 91 ? -10.817 -14.952 15.079 1.00 90.81 91 GLY A C 1
ATOM 739 O O . GLY A 1 91 ? -9.790 -15.271 14.480 1.00 90.81 91 GLY A O 1
ATOM 740 N N . ILE A 1 92 ? -11.074 -13.700 15.448 1.00 91.88 92 ILE A N 1
ATOM 741 C CA . ILE A 1 92 ? -10.156 -12.576 15.281 1.00 91.88 92 ILE A CA 1
ATOM 742 C C . ILE A 1 92 ? -9.564 -12.233 16.647 1.00 91.88 92 ILE A C 1
ATOM 744 O O . ILE A 1 92 ? -10.296 -11.959 17.596 1.00 91.88 92 ILE A O 1
ATOM 748 N N . PHE A 1 93 ? -8.236 -12.176 16.719 1.00 92.31 93 PHE A N 1
ATOM 749 C CA . PHE A 1 93 ? -7.518 -11.656 17.877 1.00 92.31 93 PHE A CA 1
ATOM 750 C C . PHE A 1 93 ? -6.970 -10.269 17.549 1.00 92.31 93 PHE A C 1
ATOM 752 O O . PHE A 1 93 ? -6.183 -10.103 16.615 1.00 92.31 93 PHE A O 1
ATOM 759 N N . LEU A 1 94 ? -7.409 -9.260 18.297 1.00 93.31 94 LEU A N 1
ATOM 760 C CA . LEU A 1 94 ? -7.017 -7.872 18.102 1.00 93.31 94 LEU A CA 1
ATOM 761 C C . LEU A 1 94 ? -5.877 -7.503 19.048 1.00 93.31 94 LEU A C 1
ATOM 763 O O . LEU A 1 94 ? -6.019 -7.566 20.266 1.00 93.31 94 LEU A O 1
ATOM 767 N N . PHE A 1 95 ? -4.768 -7.033 18.486 1.00 93.00 95 PHE A N 1
ATOM 768 C CA . PHE A 1 95 ? -3.708 -6.382 19.246 1.00 93.00 95 PHE A CA 1
ATOM 769 C C . PHE A 1 95 ? -3.693 -4.877 18.926 1.00 93.00 95 PHE A C 1
ATOM 771 O O . PHE A 1 95 ? -3.353 -4.503 17.799 1.00 93.00 95 PHE A O 1
ATOM 778 N N . PRO A 1 96 ? -4.064 -3.988 19.869 1.00 88.31 96 PRO A N 1
ATOM 779 C CA . PRO A 1 96 ? -4.127 -2.545 19.636 1.00 88.31 96 PRO A CA 1
ATOM 780 C C . PRO A 1 96 ? -2.738 -1.894 19.762 1.00 88.31 96 PRO A C 1
ATOM 782 O O . PRO A 1 96 ? -2.511 -1.026 20.604 1.00 88.31 96 PRO A O 1
ATOM 785 N N . GLY A 1 97 ? -1.785 -2.315 18.929 1.00 89.25 97 GLY A N 1
ATOM 786 C CA . GLY A 1 97 ? -0.400 -1.855 19.011 1.00 89.25 97 GLY A CA 1
ATOM 787 C C . GLY A 1 97 ? 0.437 -2.196 17.784 1.00 89.25 97 GLY A C 1
ATOM 788 O O . GLY A 1 97 ? -0.069 -2.630 16.748 1.00 89.25 97 GLY A O 1
ATOM 789 N N . ARG A 1 98 ? 1.749 -1.966 17.882 1.00 88.69 98 ARG A N 1
ATOM 790 C CA . ARG A 1 98 ? 2.685 -2.321 16.807 1.00 88.69 98 ARG A CA 1
ATOM 791 C C . ARG A 1 98 ? 3.021 -3.803 16.890 1.00 88.69 98 ARG A C 1
ATOM 793 O O . ARG A 1 98 ? 3.253 -4.306 17.976 1.00 88.69 98 ARG A O 1
ATOM 800 N N . ILE A 1 99 ? 3.185 -4.476 15.755 1.00 88.50 99 ILE A N 1
ATOM 801 C CA . ILE A 1 99 ? 3.519 -5.911 15.731 1.00 88.50 99 ILE A CA 1
ATOM 802 C C . ILE A 1 99 ? 4.788 -6.272 16.534 1.00 88.50 99 ILE A C 1
ATOM 804 O O . ILE A 1 99 ? 4.837 -7.309 17.178 1.00 88.50 99 ILE A O 1
ATOM 808 N N . ARG A 1 100 ? 5.791 -5.387 16.587 1.00 87.50 100 ARG A N 1
ATOM 809 C CA . ARG A 1 100 ? 7.008 -5.579 17.405 1.00 87.50 100 ARG A CA 1
ATOM 810 C C . ARG A 1 100 ? 6.769 -5.531 18.922 1.00 87.50 100 ARG A C 1
ATOM 812 O O . ARG A 1 100 ? 7.652 -5.873 19.693 1.00 87.50 100 ARG A O 1
ATOM 819 N N . GLU A 1 101 ? 5.625 -4.993 19.337 1.00 91.31 101 GLU A N 1
ATOM 820 C CA . GLU A 1 101 ? 5.201 -4.847 20.734 1.00 91.31 101 GLU A CA 1
ATOM 821 C C . GLU A 1 101 ? 4.233 -5.974 21.133 1.00 91.31 101 GLU A C 1
ATOM 823 O O . GLU A 1 101 ? 3.682 -5.918 22.223 1.00 91.31 101 GLU A O 1
ATOM 828 N N . LEU A 1 102 ? 4.011 -6.974 20.266 1.00 91.12 102 LEU A N 1
ATOM 829 C CA . LEU A 1 102 ? 3.068 -8.069 20.488 1.00 91.12 102 LEU A CA 1
ATOM 830 C C . LEU A 1 102 ? 3.418 -8.854 21.764 1.00 91.12 102 LEU A C 1
ATOM 832 O O . LEU A 1 102 ? 4.472 -9.488 21.853 1.00 91.12 102 LEU A O 1
ATOM 836 N N . THR A 1 103 ? 2.513 -8.816 22.742 1.00 90.31 103 THR A N 1
ATOM 837 C CA . THR A 1 103 ? 2.651 -9.499 24.036 1.00 90.31 103 THR A CA 1
ATOM 838 C C . THR A 1 103 ? 1.344 -10.193 24.421 1.00 90.31 103 THR A C 1
ATOM 840 O O . THR A 1 103 ? 0.311 -9.527 24.425 1.00 90.31 103 THR A O 1
ATOM 843 N N . PRO A 1 104 ? 1.358 -11.492 24.784 1.00 90.12 104 PRO A N 1
ATOM 844 C CA . PRO A 1 104 ? 2.522 -12.383 24.847 1.00 90.12 104 PRO A CA 1
ATOM 845 C C . PRO A 1 104 ? 3.136 -12.623 23.463 1.00 90.12 104 PRO A C 1
ATOM 847 O O . PRO A 1 104 ? 2.451 -12.489 22.448 1.00 90.12 104 PRO A O 1
ATOM 850 N N . GLN A 1 105 ? 4.435 -12.930 23.430 1.00 89.38 105 GLN A N 1
ATOM 851 C CA . GLN A 1 105 ? 5.082 -13.310 22.179 1.00 89.38 105 GLN A CA 1
ATOM 852 C C . GLN A 1 105 ? 4.519 -14.662 21.724 1.00 89.38 105 GLN A C 1
ATOM 854 O O . GLN A 1 105 ? 4.424 -15.572 22.550 1.00 89.38 105 GLN A O 1
ATOM 859 N N . PRO A 1 106 ? 4.120 -14.793 20.451 1.00 89.12 106 PRO A N 1
ATOM 860 C CA . PRO A 1 106 ? 3.662 -16.063 19.921 1.00 89.12 106 PRO A CA 1
ATOM 861 C C . PRO A 1 106 ? 4.823 -17.055 19.810 1.00 89.12 106 PRO A C 1
ATOM 863 O O . PRO A 1 106 ? 5.979 -16.659 19.642 1.00 89.12 106 PRO A O 1
ATOM 866 N N . ASP A 1 107 ? 4.497 -18.345 19.849 1.00 87.19 107 ASP A N 1
ATOM 867 C CA . ASP A 1 107 ? 5.471 -19.409 19.624 1.00 87.19 107 ASP A CA 1
ATOM 868 C C . ASP A 1 107 ? 6.085 -19.328 18.217 1.00 87.19 107 ASP A C 1
ATOM 870 O O . ASP A 1 107 ? 5.515 -18.776 17.266 1.00 87.19 107 ASP A O 1
ATOM 874 N N . GLN A 1 108 ? 7.268 -19.918 18.055 1.00 84.50 108 GLN A N 1
ATOM 875 C CA . GLN A 1 108 ? 7.886 -20.017 16.740 1.00 84.50 108 GLN A CA 1
ATOM 876 C C . GLN A 1 108 ? 6.985 -20.822 15.792 1.00 84.50 108 GLN A C 1
ATOM 878 O O . GLN A 1 108 ? 6.524 -21.908 16.130 1.00 84.50 108 GLN A O 1
ATOM 883 N N . GLY A 1 109 ? 6.756 -20.304 14.584 1.00 86.81 109 GLY A N 1
ATOM 884 C CA . GLY A 1 109 ? 5.880 -20.963 13.611 1.00 86.81 109 GLY A CA 1
ATOM 885 C C . GLY A 1 109 ? 4.383 -20.740 13.837 1.00 86.81 109 GLY A C 1
ATOM 886 O O . GLY A 1 109 ? 3.577 -21.370 13.159 1.00 86.81 109 GLY A O 1
ATOM 887 N N . PHE A 1 110 ? 4.000 -19.846 14.755 1.00 90.31 110 PHE A N 1
ATOM 888 C CA . PHE A 1 110 ? 2.596 -19.560 15.059 1.00 90.31 110 PHE A CA 1
ATOM 889 C C . PHE A 1 110 ? 1.803 -19.030 13.852 1.00 90.31 110 PHE A C 1
ATOM 891 O O . PHE A 1 110 ? 0.665 -19.434 13.622 1.00 90.31 110 PHE A O 1
ATOM 898 N N . PHE A 1 111 ? 2.382 -18.120 13.064 1.00 92.62 111 PHE A N 1
ATOM 899 C CA . PHE A 1 111 ? 1.689 -17.516 11.926 1.00 92.62 111 PHE A CA 1
ATOM 900 C C . PHE A 1 111 ? 1.884 -18.335 10.653 1.00 92.62 111 PHE A C 1
ATOM 902 O O . PHE A 1 111 ? 2.974 -18.352 10.108 1.00 92.62 111 PHE A O 1
ATOM 909 N N . SER A 1 112 ? 0.825 -18.911 10.082 1.00 94.25 112 SER A N 1
ATOM 910 C CA . SER A 1 112 ? 0.930 -19.560 8.759 1.00 94.25 112 SER A CA 1
ATOM 911 C C . SER A 1 112 ? 1.067 -18.559 7.602 1.00 94.25 112 SER A C 1
ATOM 913 O O . SER A 1 112 ? 1.579 -18.889 6.531 1.00 94.25 112 SER A O 1
ATOM 915 N N . ALA A 1 113 ? 0.571 -17.334 7.788 1.00 95.31 113 ALA A N 1
ATOM 916 C CA . ALA A 1 113 ? 0.660 -16.268 6.802 1.00 95.31 113 ALA A CA 1
ATOM 917 C C . ALA A 1 113 ? 0.587 -14.888 7.462 1.00 95.31 113 ALA A C 1
ATOM 919 O O . ALA A 1 113 ? -0.071 -14.708 8.486 1.00 95.31 113 ALA A O 1
ATOM 920 N N . ILE A 1 114 ? 1.209 -13.903 6.820 1.00 94.25 114 ILE A N 1
ATOM 921 C CA . ILE A 1 114 ? 1.105 -12.483 7.152 1.00 94.25 114 ILE A CA 1
ATOM 922 C C . ILE A 1 114 ? 0.552 -11.754 5.930 1.00 94.25 114 ILE A C 1
ATOM 924 O O . ILE A 1 114 ? 1.095 -11.863 4.832 1.00 94.25 114 ILE A O 1
ATOM 928 N N . PHE A 1 115 ? -0.515 -10.985 6.139 1.00 95.25 115 PHE A N 1
ATOM 929 C CA . PHE A 1 115 ? -1.112 -10.112 5.132 1.00 95.25 115 PHE A CA 1
ATOM 930 C C . PHE A 1 115 ? -0.972 -8.658 5.576 1.00 95.25 115 PHE A C 1
ATOM 932 O O . PHE A 1 115 ? -1.469 -8.279 6.636 1.00 95.25 115 PHE A O 1
ATOM 939 N N . ALA A 1 116 ? -0.315 -7.838 4.760 1.00 93.75 116 ALA A N 1
ATOM 940 C CA . ALA A 1 116 ? -0.138 -6.415 5.022 1.00 93.75 116 ALA A CA 1
ATOM 941 C C . ALA A 1 116 ? -0.866 -5.572 3.969 1.00 93.75 116 ALA A C 1
ATOM 943 O O . ALA A 1 116 ? -0.552 -5.639 2.782 1.00 93.75 116 ALA A O 1
ATOM 944 N N . ALA A 1 117 ? -1.804 -4.730 4.399 1.00 95.06 117 ALA A N 1
ATOM 945 C CA . ALA A 1 117 ? -2.295 -3.636 3.568 1.00 95.06 117 ALA A CA 1
ATOM 946 C C . ALA A 1 117 ? -1.286 -2.480 3.638 1.00 95.06 117 ALA A C 1
ATOM 948 O O . ALA A 1 117 ? -1.038 -1.941 4.716 1.00 95.06 117 ALA A O 1
ATOM 949 N N . ILE A 1 118 ? -0.689 -2.122 2.503 1.00 95.69 118 ILE A N 1
ATOM 950 C CA . ILE A 1 118 ? 0.334 -1.083 2.372 1.00 95.69 118 ILE A CA 1
ATOM 951 C C . ILE A 1 118 ? -0.352 0.181 1.837 1.00 95.69 118 ILE A C 1
ATOM 953 O O . ILE A 1 118 ? -0.694 0.238 0.652 1.00 95.69 118 ILE A O 1
ATOM 957 N N . PRO A 1 119 ? -0.605 1.186 2.695 1.00 92.25 119 PRO A N 1
ATOM 958 C CA . PRO A 1 119 ? -1.313 2.384 2.285 1.00 92.25 119 PRO A CA 1
ATOM 959 C C . PRO A 1 119 ? -0.361 3.401 1.665 1.00 92.25 119 PRO A C 1
ATOM 961 O O . PRO A 1 119 ? 0.759 3.607 2.141 1.00 92.25 119 PRO A O 1
ATOM 964 N N . ARG A 1 120 ? -0.867 4.151 0.689 1.00 90.62 120 ARG A N 1
ATOM 965 C CA . ARG A 1 120 ? -0.227 5.385 0.246 1.00 90.62 120 ARG A CA 1
ATOM 966 C C . ARG A 1 120 ? -0.100 6.377 1.417 1.00 90.62 120 ARG A C 1
ATOM 968 O O . ARG A 1 120 ? -1.075 6.582 2.149 1.00 90.62 120 ARG A O 1
ATOM 975 N N . PRO A 1 121 ? 1.041 7.072 1.585 1.00 89.75 121 PRO A N 1
ATOM 976 C CA . PRO A 1 121 ? 1.135 8.168 2.539 1.00 89.75 121 PRO A CA 1
ATOM 977 C C . PRO A 1 121 ? 0.077 9.241 2.264 1.00 89.75 121 PRO A C 1
ATOM 979 O O . PRO A 1 121 ? -0.036 9.766 1.152 1.00 89.75 121 PRO A O 1
ATOM 982 N N . ASN A 1 122 ? -0.703 9.572 3.292 1.00 89.50 122 ASN A N 1
ATOM 983 C CA . ASN A 1 122 ? -1.825 10.493 3.171 1.00 89.50 122 ASN A CA 1
ATOM 984 C C . ASN A 1 122 ? -1.899 11.419 4.391 1.00 89.50 122 ASN A C 1
ATOM 986 O O . ASN A 1 122 ? -2.303 11.014 5.481 1.00 89.50 122 ASN A O 1
ATOM 990 N N . GLN A 1 123 ? -1.510 12.680 4.198 1.00 89.62 123 GLN A N 1
ATOM 991 C CA . GLN A 1 123 ? -1.503 13.673 5.268 1.00 89.62 123 GLN A CA 1
ATOM 992 C C . GLN A 1 123 ? -2.917 13.995 5.743 1.00 89.62 123 GLN A C 1
ATOM 994 O O . GLN A 1 123 ? -3.151 14.048 6.949 1.00 89.62 123 GLN A O 1
ATOM 999 N N . ALA A 1 124 ? -3.856 14.195 4.815 1.00 90.62 124 ALA A N 1
ATOM 1000 C CA . ALA A 1 124 ? -5.230 14.527 5.170 1.00 90.62 124 ALA A CA 1
ATOM 1001 C C . ALA A 1 124 ? -5.860 13.440 6.040 1.00 90.62 124 ALA A C 1
ATOM 1003 O O . ALA A 1 124 ? -6.414 13.742 7.096 1.00 90.62 124 ALA A O 1
ATOM 1004 N N . PHE A 1 125 ? -5.701 12.179 5.633 1.00 90.25 125 PHE A N 1
ATOM 1005 C CA . PHE A 1 125 ? -6.204 11.027 6.367 1.00 90.25 125 PHE A CA 1
ATOM 1006 C C . PHE A 1 125 ? -5.687 11.000 7.802 1.00 90.25 125 PHE A C 1
ATOM 1008 O O . PHE A 1 125 ? -6.482 10.913 8.737 1.00 90.25 125 PHE A O 1
ATOM 1015 N N . TRP A 1 126 ? -4.370 11.088 7.995 1.00 90.25 126 TRP A N 1
ATOM 1016 C CA . TRP A 1 126 ? -3.821 10.960 9.336 1.00 90.25 126 TRP A CA 1
ATOM 1017 C C . TRP A 1 126 ? -4.116 12.174 10.224 1.00 90.25 126 TRP A C 1
ATOM 1019 O O . TRP A 1 126 ? -4.402 12.000 11.408 1.00 90.25 126 TRP A O 1
ATOM 1029 N N . THR A 1 127 ? -4.092 13.390 9.669 1.00 91.69 127 THR A N 1
ATOM 1030 C CA . THR A 1 127 ? -4.457 14.606 10.411 1.00 91.69 127 THR A CA 1
ATOM 1031 C C . THR A 1 127 ? -5.914 14.558 10.859 1.00 91.69 127 THR A C 1
ATOM 1033 O O . THR A 1 127 ? -6.205 14.812 12.028 1.00 91.69 127 THR A O 1
ATOM 1036 N N . LEU A 1 128 ? -6.830 14.189 9.958 1.00 92.25 128 LEU A N 1
ATOM 1037 C CA . LEU A 1 128 ? -8.243 14.035 10.294 1.00 92.25 128 LEU A CA 1
ATOM 1038 C C . LEU A 1 128 ? -8.461 12.883 11.278 1.00 92.25 128 LEU A C 1
ATOM 1040 O O . LEU A 1 128 ? -9.209 13.053 12.230 1.00 92.25 128 LEU A O 1
ATOM 1044 N N . SER A 1 129 ? -7.763 11.756 11.122 1.00 92.06 129 SER A N 1
ATOM 1045 C CA . SER A 1 129 ? -7.832 10.644 12.079 1.00 92.06 129 SER A CA 1
ATOM 1046 C C . SER A 1 129 ? -7.426 11.092 13.484 1.00 92.06 129 SER A C 1
ATOM 1048 O O . SER A 1 129 ? -8.159 10.846 14.434 1.00 92.06 129 SER A O 1
ATOM 1050 N N . ALA A 1 130 ? -6.317 11.823 13.626 1.00 92.81 130 ALA A N 1
ATOM 1051 C CA . ALA A 1 130 ? -5.892 12.360 14.919 1.00 92.81 130 ALA A CA 1
ATOM 1052 C C . ALA A 1 130 ? -6.902 13.359 15.513 1.00 92.81 130 ALA A C 1
ATOM 1054 O O . ALA A 1 130 ? -7.175 13.315 16.715 1.00 92.81 130 ALA A O 1
ATOM 1055 N N . LEU A 1 131 ? -7.488 14.220 14.676 1.00 92.19 131 LEU A N 1
ATOM 1056 C CA . LEU A 1 131 ? -8.523 15.171 15.082 1.00 92.19 131 LEU A CA 1
ATOM 1057 C C . LEU A 1 131 ? -9.790 14.461 15.585 1.00 92.19 131 LEU A C 1
ATOM 1059 O O . LEU A 1 131 ? -10.268 14.746 16.685 1.00 92.19 131 LEU A O 1
ATOM 1063 N N . TRP A 1 132 ? -10.319 13.519 14.800 1.00 92.44 132 TRP A N 1
ATOM 1064 C CA . TRP A 1 132 ? -11.528 12.773 15.147 1.00 92.44 132 TRP A CA 1
ATOM 1065 C C . TRP A 1 132 ? -11.310 11.885 16.364 1.00 92.44 132 TRP A C 1
ATOM 1067 O O . TRP A 1 132 ? -12.186 11.831 17.226 1.00 92.44 132 TRP A O 1
ATOM 1077 N N . THR A 1 133 ? -10.127 11.280 16.495 1.00 92.81 133 THR A N 1
ATOM 1078 C CA . THR A 1 133 ? -9.775 10.507 17.686 1.00 92.81 133 THR A CA 1
ATOM 1079 C C . THR A 1 133 ? -9.888 11.352 18.952 1.00 92.81 133 THR A C 1
ATOM 1081 O O . THR A 1 133 ? -10.514 10.935 19.926 1.00 92.81 133 THR A O 1
ATOM 1084 N N . GLY A 1 134 ? -9.361 12.577 18.908 1.00 92.19 134 GLY A N 1
ATOM 1085 C CA . GLY A 1 134 ? -9.432 13.520 20.018 1.00 92.19 134 GLY A CA 1
ATOM 1086 C C . GLY A 1 134 ? -10.847 13.921 20.415 1.00 92.19 134 GLY A C 1
ATOM 1087 O O . GLY A 1 134 ? -11.147 14.044 21.601 1.00 92.19 134 GLY A O 1
ATOM 1088 N N . TRP A 1 135 ? -11.726 14.123 19.436 1.00 91.19 135 TRP A N 1
ATOM 1089 C CA . TRP A 1 135 ? -13.109 14.517 19.701 1.00 91.19 135 TRP A CA 1
ATOM 1090 C C . TRP A 1 135 ? -14.006 13.364 20.154 1.00 91.19 135 TRP A C 1
ATOM 1092 O O . TRP A 1 135 ? -14.916 13.597 20.948 1.00 91.19 135 TRP A O 1
ATOM 1102 N N . ILE A 1 136 ? -13.775 12.146 19.660 1.00 92.44 136 ILE A N 1
ATOM 1103 C CA . ILE A 1 136 ? -14.615 10.984 19.982 1.00 92.44 136 ILE A CA 1
ATOM 1104 C C . ILE A 1 136 ? -14.192 10.350 21.313 1.00 92.44 136 ILE A C 1
ATOM 1106 O O . ILE A 1 136 ? -15.053 10.041 22.141 1.00 92.44 136 ILE A O 1
ATOM 1110 N N . TRP A 1 137 ? -12.884 10.174 21.529 1.00 91.94 137 TRP A N 1
ATOM 1111 C CA . TRP A 1 137 ? -12.338 9.434 22.676 1.00 91.94 137 TRP A CA 1
ATOM 1112 C C . TRP A 1 137 ? -11.514 10.296 23.643 1.00 91.94 137 TRP A C 1
ATOM 1114 O O . TRP A 1 137 ? -11.038 9.791 24.655 1.00 91.94 137 TRP A O 1
ATOM 1124 N N . GLY A 1 138 ? -11.373 11.598 23.383 1.00 91.25 138 GLY A N 1
ATOM 1125 C CA . GLY A 1 138 ? -10.658 12.525 24.261 1.00 91.25 138 GLY A CA 1
ATOM 1126 C C . GLY A 1 138 ? -9.169 12.675 23.933 1.00 91.25 138 GLY A C 1
ATOM 1127 O O . GLY A 1 138 ? -8.610 11.993 23.076 1.00 91.25 138 GLY A O 1
ATOM 1128 N N . GLN A 1 139 ? -8.506 13.612 24.617 1.00 89.31 139 GLN A N 1
ATOM 1129 C CA . GLN A 1 139 ? -7.130 14.012 24.291 1.00 89.31 139 GLN A CA 1
ATOM 1130 C C . GLN A 1 139 ? -6.095 12.901 24.513 1.00 89.31 139 GLN A C 1
ATOM 1132 O O . GLN A 1 139 ? -5.139 12.802 23.743 1.00 89.31 139 GLN A O 1
ATOM 1137 N N . GLU A 1 140 ? -6.283 12.058 25.529 1.00 91.62 140 GLU A N 1
ATOM 1138 C CA . GLU A 1 140 ? -5.349 10.971 25.853 1.00 91.62 140 GLU A CA 1
ATOM 1139 C C . GLU A 1 140 ? -5.263 9.937 24.723 1.00 91.62 140 GLU A C 1
ATOM 1141 O O . GLU A 1 140 ? -4.166 9.478 24.394 1.00 91.62 140 GLU A O 1
ATOM 1146 N N . ALA A 1 141 ? -6.384 9.669 24.043 1.00 91.25 141 ALA A N 1
ATOM 1147 C CA . ALA A 1 141 ? -6.466 8.729 22.925 1.00 91.25 141 ALA A CA 1
ATOM 1148 C C . ALA A 1 141 ? -5.633 9.158 21.700 1.00 91.25 141 ALA A C 1
ATOM 1150 O O . ALA A 1 141 ? -5.273 8.326 20.868 1.00 91.25 141 ALA A O 1
ATOM 1151 N N . ILE A 1 142 ? -5.283 10.445 21.581 1.00 91.12 142 ILE A N 1
ATOM 1152 C CA . ILE A 1 142 ? -4.469 10.966 20.468 1.00 91.12 142 ILE A CA 1
ATOM 1153 C C . ILE A 1 142 ? -2.990 10.597 20.640 1.00 91.12 142 ILE A C 1
ATOM 1155 O O . ILE A 1 142 ? -2.246 10.577 19.659 1.00 91.12 142 ILE A O 1
ATOM 1159 N N . THR A 1 143 ? -2.538 10.317 21.866 1.00 90.38 143 THR A N 1
ATOM 1160 C CA . THR A 1 143 ? -1.112 10.182 22.219 1.00 90.38 143 THR A CA 1
ATOM 1161 C C . THR A 1 143 ? -0.292 9.339 21.228 1.00 90.38 143 THR A C 1
ATOM 1163 O O . THR A 1 143 ? 0.745 9.838 20.781 1.00 90.38 143 THR A O 1
ATOM 1166 N N . PRO A 1 144 ? -0.743 8.148 20.778 1.00 86.62 144 PRO A N 1
ATOM 1167 C CA . PRO A 1 144 ? 0.034 7.311 19.855 1.00 86.62 144 PRO A CA 1
ATOM 1168 C C . PRO A 1 144 ? 0.260 7.933 18.468 1.00 86.62 144 PRO A C 1
ATOM 1170 O O . PRO A 1 144 ? 1.239 7.608 17.794 1.00 86.62 144 PRO A O 1
ATOM 1173 N N . ILE A 1 145 ? -0.632 8.830 18.037 1.00 87.25 145 ILE A N 1
ATOM 1174 C CA . ILE A 1 145 ? -0.661 9.420 16.688 1.00 87.25 145 ILE A CA 1
ATOM 1175 C C . ILE A 1 145 ? -0.444 10.938 16.686 1.00 87.25 145 ILE A C 1
ATOM 1177 O O . ILE A 1 145 ? -0.440 11.564 15.627 1.00 87.25 145 ILE A O 1
ATOM 1181 N N . ARG A 1 146 ? -0.197 11.551 17.849 1.00 87.62 146 ARG A N 1
ATOM 1182 C CA . ARG A 1 146 ? -0.049 13.008 18.005 1.00 87.62 146 ARG A CA 1
ATOM 1183 C C . ARG A 1 146 ? 1.026 13.603 17.098 1.00 87.62 146 ARG A C 1
ATOM 1185 O O . ARG A 1 146 ? 0.830 14.672 16.529 1.00 87.62 146 ARG A O 1
ATOM 1192 N N . ASN A 1 147 ? 2.137 12.888 16.922 1.00 86.06 147 ASN A N 1
ATOM 1193 C CA . ASN A 1 147 ? 3.264 13.332 16.098 1.00 86.06 147 ASN A CA 1
ATOM 1194 C C . ASN A 1 147 ? 2.896 13.527 14.623 1.00 86.06 147 ASN A C 1
ATOM 1196 O O . ASN A 1 147 ? 3.559 14.287 13.920 1.00 86.06 147 ASN A O 1
ATOM 1200 N N . VAL A 1 148 ? 1.829 12.876 14.156 1.00 84.88 148 VAL A N 1
ATOM 1201 C CA . VAL A 1 148 ? 1.347 13.037 12.787 1.00 84.88 148 VAL A CA 1
ATOM 1202 C C . VAL A 1 148 ? 0.837 14.459 12.538 1.00 84.88 148 VAL A C 1
ATOM 1204 O O . VAL A 1 148 ? 1.077 15.003 11.464 1.00 84.88 148 VAL A O 1
ATOM 1207 N N . LEU A 1 149 ? 0.235 15.110 13.537 1.00 84.25 149 LEU A N 1
ATOM 1208 C CA . LEU A 1 149 ? -0.257 16.488 13.402 1.00 84.25 149 LEU A CA 1
ATOM 1209 C C . LEU A 1 149 ? 0.859 17.484 13.048 1.00 84.25 149 LEU A C 1
ATOM 1211 O O . LEU A 1 149 ? 0.605 18.492 12.395 1.00 84.25 149 LEU A O 1
ATOM 1215 N N . PHE A 1 150 ? 2.099 17.191 13.448 1.00 81.12 150 PHE A N 1
ATOM 1216 C CA . PHE A 1 150 ? 3.264 18.030 13.164 1.00 81.12 150 PHE A CA 1
ATOM 1217 C C . PHE A 1 150 ? 3.963 17.668 11.849 1.00 81.12 150 PHE A C 1
ATOM 1219 O O . PHE A 1 150 ? 4.801 18.430 11.362 1.00 81.12 150 PHE A O 1
ATOM 1226 N N . ARG A 1 151 ? 3.643 16.515 11.248 1.00 78.38 151 ARG A N 1
ATOM 1227 C CA . ARG A 1 151 ? 4.297 16.059 10.022 1.00 78.38 151 ARG A CA 1
ATOM 1228 C C . ARG A 1 151 ? 3.591 16.634 8.799 1.00 78.38 151 ARG A C 1
ATOM 1230 O O . ARG A 1 151 ? 2.519 16.191 8.398 1.00 78.38 151 ARG A O 1
ATOM 1237 N N . GLN A 1 152 ? 4.237 17.617 8.180 1.00 67.06 152 GLN A N 1
ATOM 1238 C CA . GLN A 1 152 ? 3.680 18.319 7.023 1.00 67.06 152 GLN A CA 1
ATOM 1239 C C . GLN A 1 152 ? 3.936 17.619 5.685 1.00 67.06 152 GLN A C 1
ATOM 1241 O O . GLN A 1 152 ? 3.196 17.847 4.732 1.00 67.06 152 GLN A O 1
ATOM 1246 N N . ARG A 1 153 ? 4.984 16.793 5.581 1.00 69.38 153 ARG A N 1
ATOM 1247 C CA . ARG A 1 153 ? 5.361 16.122 4.332 1.00 69.38 153 ARG A CA 1
ATOM 1248 C C . ARG A 1 153 ? 5.706 14.663 4.587 1.00 69.38 153 ARG A C 1
ATOM 1250 O O . ARG A 1 153 ? 6.389 14.340 5.556 1.00 69.38 153 ARG A O 1
ATOM 1257 N N . TYR A 1 154 ? 5.213 13.815 3.697 1.00 80.31 154 TYR A N 1
ATOM 1258 C CA . TYR A 1 154 ? 5.560 12.408 3.602 1.00 80.31 154 TYR A CA 1
ATOM 1259 C C . TYR A 1 154 ? 6.244 12.217 2.257 1.00 80.31 154 TYR A C 1
ATOM 1261 O O . TYR A 1 154 ? 5.573 12.219 1.227 1.00 80.31 154 TYR A O 1
ATOM 1269 N N . ASP A 1 155 ? 7.570 12.142 2.258 1.00 88.56 155 ASP A N 1
ATOM 1270 C CA . ASP A 1 155 ? 8.321 11.792 1.059 1.00 88.56 155 ASP A CA 1
ATOM 1271 C C . ASP A 1 155 ? 8.484 10.267 0.936 1.00 88.56 155 ASP A C 1
ATOM 1273 O O . ASP A 1 155 ? 8.250 9.500 1.879 1.00 88.56 155 ASP A O 1
ATOM 1277 N N . TRP A 1 156 ? 8.871 9.826 -0.258 1.00 93.44 156 TRP A N 1
ATOM 1278 C CA . TRP A 1 156 ? 8.995 8.408 -0.583 1.00 93.44 156 TRP A CA 1
ATOM 1279 C C . TRP A 1 156 ? 10.155 7.713 0.117 1.00 93.44 156 TRP A C 1
ATOM 1281 O O . TRP A 1 156 ? 10.036 6.529 0.429 1.00 93.44 156 TRP A O 1
ATOM 1291 N N . ASN A 1 157 ? 11.246 8.417 0.419 1.00 94.62 157 ASN A N 1
ATOM 1292 C CA . ASN A 1 157 ? 12.370 7.825 1.142 1.00 94.62 157 ASN A CA 1
ATOM 1293 C C . ASN A 1 157 ? 11.981 7.577 2.601 1.00 94.62 157 ASN A C 1
ATOM 1295 O O . ASN A 1 157 ? 12.199 6.483 3.123 1.00 94.62 157 ASN A O 1
ATOM 1299 N N . TRP A 1 158 ? 11.312 8.544 3.237 1.00 92.50 158 TRP A N 1
ATOM 1300 C CA . TRP A 1 158 ? 10.708 8.346 4.552 1.00 92.50 158 TRP A CA 1
ATOM 1301 C C . TRP A 1 158 ? 9.764 7.138 4.555 1.00 92.50 158 TRP A C 1
ATOM 1303 O O . TRP A 1 158 ? 9.850 6.297 5.452 1.00 92.50 158 TRP A O 1
ATOM 1313 N N . HIS A 1 159 ? 8.885 7.029 3.554 1.00 94.50 159 HIS A N 1
ATOM 1314 C CA . HIS A 1 159 ? 7.927 5.928 3.493 1.00 94.50 159 HIS A CA 1
ATOM 1315 C C . HIS A 1 159 ? 8.618 4.574 3.300 1.00 94.50 159 HIS A C 1
ATOM 1317 O O . HIS A 1 159 ? 8.296 3.626 4.011 1.00 94.50 159 HIS A O 1
ATOM 1323 N N . THR A 1 160 ? 9.622 4.508 2.423 1.00 96.81 160 THR A N 1
ATOM 1324 C CA . THR A 1 160 ? 10.457 3.315 2.211 1.00 96.81 160 THR A CA 1
ATOM 1325 C C . THR A 1 160 ? 11.104 2.862 3.522 1.00 96.81 160 THR A C 1
ATOM 1327 O O . THR A 1 160 ? 11.005 1.696 3.895 1.00 96.81 160 THR A O 1
ATOM 1330 N N . ASN A 1 161 ? 11.687 3.790 4.286 1.00 94.75 161 ASN A N 1
ATOM 1331 C CA . ASN A 1 161 ? 12.303 3.484 5.581 1.00 94.75 161 ASN A CA 1
ATOM 1332 C C . ASN A 1 161 ? 11.274 3.045 6.638 1.00 94.75 161 ASN A C 1
ATOM 1334 O O . ASN A 1 161 ? 11.544 2.144 7.433 1.00 94.75 161 ASN A O 1
ATOM 1338 N N . ALA A 1 162 ? 10.081 3.647 6.638 1.00 92.88 162 ALA A N 1
ATOM 1339 C CA . ALA A 1 162 ? 8.992 3.241 7.523 1.00 92.88 162 ALA A CA 1
ATOM 1340 C C . ALA A 1 162 ? 8.500 1.819 7.205 1.00 92.88 162 ALA A C 1
ATOM 1342 O O . ALA A 1 162 ? 8.321 1.023 8.124 1.00 92.88 162 ALA A O 1
ATOM 1343 N N . LEU A 1 163 ? 8.335 1.482 5.921 1.00 95.88 163 LEU A N 1
ATOM 1344 C CA . LEU A 1 163 ? 7.972 0.133 5.486 1.00 95.88 163 LEU A CA 1
ATOM 1345 C C . LEU A 1 163 ? 9.073 -0.876 5.814 1.00 95.88 163 LEU A C 1
ATOM 1347 O O . LEU A 1 163 ? 8.767 -1.955 6.314 1.00 95.88 163 LEU A O 1
ATOM 1351 N N . LYS A 1 164 ? 10.347 -0.516 5.622 1.00 95.75 164 LYS A N 1
ATOM 1352 C CA . LYS A 1 164 ? 11.482 -1.377 5.979 1.00 95.75 164 LYS A CA 1
ATOM 1353 C C . LYS A 1 164 ? 11.446 -1.742 7.462 1.00 95.75 164 LYS A C 1
ATOM 1355 O O . LYS A 1 164 ? 11.600 -2.906 7.816 1.00 95.75 164 LYS A O 1
ATOM 1360 N N . ALA A 1 165 ? 11.189 -0.765 8.333 1.00 93.88 165 ALA A N 1
ATOM 1361 C CA . ALA A 1 165 ? 11.077 -1.013 9.768 1.00 93.88 165 ALA A CA 1
ATOM 1362 C C . ALA A 1 165 ? 9.944 -1.994 10.114 1.00 93.88 165 ALA A C 1
ATOM 1364 O O . ALA A 1 165 ? 10.068 -2.716 11.097 1.00 93.88 165 ALA A O 1
ATOM 1365 N N . VAL A 1 166 ? 8.864 -2.035 9.324 1.00 93.19 166 VAL A N 1
ATOM 1366 C CA . VAL A 1 166 ? 7.787 -3.027 9.468 1.00 93.19 166 VAL A CA 1
ATOM 1367 C C . VAL A 1 166 ? 8.235 -4.390 8.942 1.00 93.19 166 VAL A C 1
ATOM 1369 O O . VAL A 1 166 ? 8.131 -5.370 9.672 1.00 93.19 166 VAL A O 1
ATOM 1372 N N . PHE A 1 167 ? 8.788 -4.468 7.729 1.00 94.62 167 PHE A N 1
ATOM 1373 C CA . PHE A 1 167 ? 9.267 -5.733 7.158 1.00 94.62 167 PHE A CA 1
ATOM 1374 C C . PHE A 1 167 ? 10.360 -6.395 8.007 1.00 94.62 167 PHE A C 1
ATOM 1376 O O . PHE A 1 167 ? 10.382 -7.618 8.131 1.00 94.62 167 PHE A O 1
ATOM 1383 N N . ASP A 1 168 ? 11.229 -5.609 8.647 1.00 93.56 168 ASP A N 1
ATOM 1384 C CA . ASP A 1 168 ? 12.254 -6.128 9.554 1.00 93.56 168 ASP A CA 1
ATOM 1385 C C . ASP A 1 168 ? 11.658 -6.879 10.754 1.00 93.56 168 ASP A C 1
ATOM 1387 O O . ASP A 1 168 ? 12.277 -7.835 11.214 1.00 93.56 168 ASP A O 1
ATOM 1391 N N . THR A 1 169 ? 10.453 -6.520 11.217 1.00 90.69 169 THR A N 1
ATOM 1392 C CA . THR A 1 169 ? 9.784 -7.232 12.326 1.00 90.69 169 THR A CA 1
ATOM 1393 C C . THR A 1 169 ? 9.373 -8.655 11.957 1.00 90.69 169 THR A C 1
ATOM 1395 O O . THR A 1 169 ? 9.261 -9.511 12.826 1.00 90.69 169 THR A O 1
ATOM 1398 N N . PHE A 1 170 ? 9.188 -8.954 10.667 1.00 87.94 170 PHE A N 1
ATOM 1399 C CA . PHE A 1 170 ? 8.798 -10.295 10.229 1.00 87.94 170 PHE A CA 1
ATOM 1400 C C . PHE A 1 170 ? 9.936 -11.311 10.343 1.00 87.94 170 PHE A C 1
ATOM 1402 O O . PHE A 1 170 ? 9.687 -12.51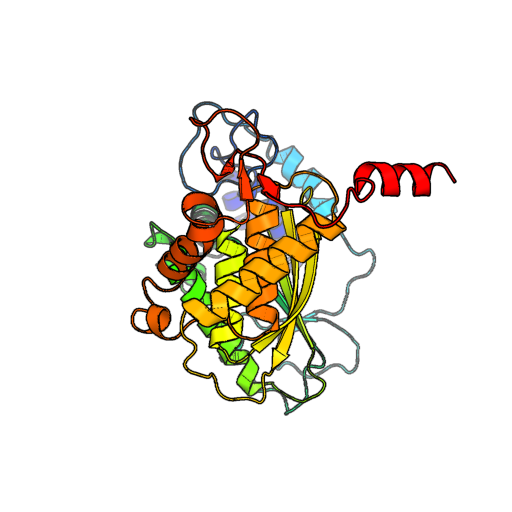5 10.288 1.00 87.94 170 PHE A O 1
ATOM 1409 N N . LYS A 1 171 ? 11.178 -10.850 10.545 1.00 86.50 171 LYS A N 1
ATOM 1410 C CA . LYS A 1 171 ? 12.324 -11.727 10.813 1.00 86.50 171 LYS A CA 1
ATOM 1411 C C . LYS A 1 171 ? 12.120 -12.550 12.082 1.00 86.50 171 LYS A C 1
ATOM 1413 O O . LYS A 1 171 ? 12.510 -13.714 12.089 1.00 86.50 171 LYS A O 1
ATOM 1418 N N . ASP A 1 172 ? 11.467 -11.968 13.085 1.00 86.06 172 ASP A N 1
ATOM 1419 C CA . ASP A 1 172 ? 11.230 -12.600 14.386 1.00 86.06 172 ASP A CA 1
ATOM 1420 C C . ASP A 1 172 ? 10.196 -13.736 14.296 1.00 86.06 172 ASP A C 1
ATOM 1422 O O . ASP A 1 172 ? 10.228 -14.673 15.087 1.00 86.06 172 ASP A O 1
ATOM 1426 N N . PHE A 1 173 ? 9.317 -13.696 13.287 1.00 88.19 173 PHE A N 1
ATOM 1427 C CA . PHE A 1 173 ? 8.246 -14.678 13.080 1.00 88.19 173 PHE A CA 1
ATOM 1428 C C . PHE A 1 173 ? 8.542 -15.685 11.961 1.00 88.19 173 PHE A C 1
ATOM 1430 O O . PHE A 1 173 ? 7.703 -16.527 11.643 1.00 88.19 173 PHE A O 1
ATOM 1437 N N . TYR A 1 174 ? 9.712 -15.596 11.328 1.00 88.75 174 TYR A N 1
ATOM 1438 C CA . TYR A 1 174 ? 10.008 -16.374 10.133 1.00 88.75 174 TYR A CA 1
ATOM 1439 C C . TYR A 1 174 ? 10.132 -17.881 10.407 1.00 88.75 174 TYR A C 1
ATOM 1441 O O . TYR A 1 174 ? 10.900 -18.322 11.264 1.00 88.75 174 TYR A O 1
ATOM 1449 N N . HIS A 1 175 ? 9.482 -18.673 9.556 1.00 90.69 175 HIS A N 1
ATOM 1450 C CA . HIS A 1 175 ? 9.732 -20.100 9.361 1.00 90.69 175 HIS A CA 1
ATOM 1451 C C . HIS A 1 175 ? 9.539 -20.458 7.870 1.00 90.69 175 HIS A C 1
ATOM 1453 O O . HIS A 1 175 ? 8.958 -19.657 7.136 1.00 90.69 175 HIS A O 1
ATOM 1459 N N . PRO A 1 176 ? 10.029 -21.620 7.388 1.00 88.62 176 PRO A N 1
ATOM 1460 C CA . PRO A 1 176 ? 10.018 -21.962 5.958 1.00 88.62 176 PRO A CA 1
ATOM 1461 C C . PRO A 1 176 ? 8.643 -21.928 5.275 1.00 88.62 176 PRO A C 1
ATOM 1463 O O . PRO A 1 176 ? 8.566 -21.585 4.100 1.00 88.62 176 PRO A O 1
ATOM 1466 N N . ASP A 1 177 ? 7.573 -22.238 6.009 1.00 89.88 177 ASP A N 1
ATOM 1467 C CA . ASP A 1 177 ? 6.202 -22.277 5.478 1.00 89.88 177 ASP A CA 1
ATOM 1468 C C . ASP A 1 177 ? 5.449 -20.941 5.608 1.00 89.88 177 ASP A C 1
ATOM 1470 O O . ASP A 1 177 ? 4.291 -20.845 5.191 1.00 89.88 177 ASP A O 1
ATOM 1474 N N . LEU A 1 178 ? 6.079 -19.907 6.184 1.00 92.69 178 LEU A N 1
ATOM 1475 C CA . LEU A 1 178 ? 5.459 -18.598 6.367 1.00 92.69 178 LEU A CA 1
ATOM 1476 C C . LEU A 1 178 ? 5.237 -17.924 5.013 1.00 92.69 178 LEU A C 1
ATOM 1478 O O . LEU A 1 178 ? 6.188 -17.614 4.291 1.00 92.69 178 LEU A O 1
ATOM 1482 N N . LYS A 1 179 ? 3.981 -17.601 4.710 1.00 94.31 179 LYS A N 1
ATOM 1483 C CA . LYS A 1 179 ? 3.628 -16.834 3.510 1.00 94.31 179 LYS A CA 1
ATOM 1484 C C . LYS A 1 179 ? 3.518 -15.351 3.834 1.00 94.31 179 LYS A C 1
ATOM 1486 O O . LYS A 1 179 ? 2.780 -14.977 4.742 1.00 94.31 179 LYS A O 1
ATOM 1491 N N . LEU A 1 180 ? 4.201 -14.499 3.073 1.00 95.81 180 LEU A N 1
ATOM 1492 C CA . LEU A 1 180 ? 4.139 -13.051 3.259 1.00 95.81 180 LEU A CA 1
ATOM 1493 C C . LEU A 1 180 ? 3.487 -12.378 2.051 1.00 95.81 180 LEU A C 1
ATOM 1495 O O . LEU A 1 180 ? 4.037 -12.388 0.949 1.00 95.81 180 LEU A O 1
ATOM 1499 N N . TYR A 1 181 ? 2.332 -11.761 2.277 1.00 96.81 181 TYR A N 1
ATOM 1500 C CA . TYR A 1 181 ? 1.534 -11.090 1.257 1.00 96.81 181 TYR A CA 1
ATOM 1501 C C . TYR A 1 181 ? 1.381 -9.599 1.543 1.00 96.81 181 TYR A C 1
ATOM 1503 O O . TYR A 1 181 ? 1.202 -9.175 2.687 1.00 96.81 181 TYR A O 1
ATOM 1511 N N . GLY A 1 182 ? 1.394 -8.802 0.479 1.00 96.94 182 GLY A N 1
ATOM 1512 C CA . GLY A 1 182 ? 1.173 -7.363 0.524 1.00 96.94 182 GLY A CA 1
ATOM 1513 C C . GLY A 1 182 ? 0.098 -6.939 -0.454 1.00 96.94 182 GLY A C 1
ATOM 1514 O O . GLY A 1 182 ? 0.103 -7.372 -1.604 1.00 96.94 182 GLY A O 1
ATOM 1515 N N . LEU A 1 183 ? -0.793 -6.067 -0.000 1.00 97.38 183 LEU A N 1
ATOM 1516 C CA . LEU A 1 183 ? -1.790 -5.399 -0.824 1.00 97.38 183 LEU A CA 1
ATOM 1517 C C . LEU A 1 183 ? -1.474 -3.906 -0.851 1.00 97.38 183 LEU A C 1
ATOM 1519 O O . LEU A 1 183 ? -1.663 -3.214 0.147 1.00 97.38 183 LEU A O 1
ATOM 1523 N N . ILE A 1 184 ? -0.987 -3.410 -1.980 1.00 96.75 184 ILE A N 1
ATOM 1524 C CA . ILE A 1 184 ? -0.690 -1.994 -2.185 1.00 96.75 184 ILE A CA 1
ATOM 1525 C C . ILE A 1 184 ? -1.957 -1.318 -2.699 1.00 96.75 184 ILE A C 1
ATOM 1527 O O . ILE A 1 184 ? -2.405 -1.591 -3.816 1.00 96.75 184 ILE A O 1
ATOM 1531 N N . ALA A 1 185 ? -2.532 -0.452 -1.867 1.00 90.69 185 ALA A N 1
ATOM 1532 C CA . ALA A 1 185 ? -3.717 0.331 -2.203 1.00 90.69 185 ALA A CA 1
ATOM 1533 C C . ALA A 1 185 ? -3.321 1.664 -2.854 1.00 90.69 185 ALA A C 1
ATOM 1535 O O . ALA A 1 185 ? -2.334 2.270 -2.440 1.00 90.69 185 ALA A O 1
ATOM 1536 N N . GLU A 1 186 ? -4.105 2.141 -3.828 1.00 91.38 186 GLU A N 1
ATOM 1537 C CA . GLU A 1 186 ? -3.770 3.332 -4.633 1.00 91.38 186 GLU A CA 1
ATOM 1538 C C . GLU A 1 186 ? -2.380 3.197 -5.285 1.00 91.38 186 GLU A C 1
ATOM 1540 O O . GLU A 1 186 ? -1.516 4.068 -5.158 1.00 91.38 186 GLU A O 1
ATOM 1545 N N . ASN A 1 187 ? -2.150 2.053 -5.931 1.00 93.69 187 ASN A N 1
ATOM 1546 C CA . ASN A 1 187 ? -0.883 1.681 -6.536 1.00 93.69 187 ASN A CA 1
ATOM 1547 C C . ASN A 1 187 ? -0.417 2.728 -7.557 1.00 93.69 187 ASN A C 1
ATOM 1549 O O . ASN A 1 187 ? -1.013 2.900 -8.621 1.00 93.69 187 ASN A O 1
ATOM 1553 N N . GLU A 1 188 ? 0.709 3.363 -7.248 1.00 92.88 188 GLU A N 1
ATOM 1554 C CA . GLU A 1 188 ? 1.412 4.306 -8.112 1.00 92.88 188 GLU A CA 1
ATOM 1555 C C . GLU A 1 188 ? 2.915 3.979 -8.123 1.00 92.88 188 GLU A C 1
ATOM 1557 O O . GLU A 1 188 ? 3.400 3.336 -7.183 1.00 92.88 188 GLU A O 1
ATOM 1562 N N . PRO A 1 189 ? 3.669 4.406 -9.157 1.00 95.31 189 PRO A N 1
ATOM 1563 C CA . PRO A 1 189 ? 5.057 3.987 -9.375 1.00 95.31 189 PRO A CA 1
ATOM 1564 C C . PRO A 1 189 ? 5.938 4.050 -8.121 1.00 95.31 189 PRO A C 1
ATOM 1566 O O . PRO A 1 189 ? 6.562 3.062 -7.732 1.00 95.31 189 PRO A O 1
ATOM 1569 N N . MET A 1 190 ? 5.926 5.187 -7.423 1.00 96.06 190 MET A N 1
ATOM 1570 C CA . MET A 1 190 ? 6.770 5.386 -6.245 1.00 96.06 190 MET A CA 1
ATOM 1571 C C . MET A 1 190 ? 6.309 4.616 -5.006 1.00 96.06 190 MET A C 1
ATOM 1573 O O . MET A 1 190 ? 7.145 4.260 -4.178 1.00 96.06 190 MET A O 1
ATOM 1577 N N . LEU A 1 191 ? 5.011 4.330 -4.871 1.00 96.50 191 LEU A N 1
ATOM 1578 C CA . LEU A 1 191 ? 4.506 3.510 -3.770 1.00 96.50 191 LEU A CA 1
ATOM 1579 C C . LEU A 1 191 ? 4.934 2.051 -3.945 1.00 96.50 191 LEU A C 1
ATOM 1581 O O . LEU A 1 191 ? 5.417 1.436 -2.993 1.00 96.50 191 LEU A O 1
ATOM 1585 N N . LEU A 1 192 ? 4.814 1.524 -5.167 1.00 98.00 192 LEU A N 1
ATOM 1586 C CA . LEU A 1 192 ? 5.281 0.178 -5.487 1.00 98.00 192 LEU A CA 1
ATOM 1587 C C . LEU A 1 192 ? 6.794 0.058 -5.302 1.00 98.00 192 LEU A C 1
ATOM 1589 O O . LEU A 1 192 ? 7.252 -0.869 -4.636 1.00 98.00 192 LEU A O 1
ATOM 1593 N N . LEU A 1 193 ? 7.560 1.022 -5.823 1.00 98.31 193 LEU A N 1
ATOM 1594 C CA . LEU A 1 193 ? 9.011 1.064 -5.645 1.00 98.31 193 LEU A CA 1
ATOM 1595 C C . LEU A 1 193 ? 9.390 1.066 -4.160 1.00 98.31 193 LEU A C 1
ATOM 1597 O O . LEU A 1 193 ? 10.192 0.236 -3.737 1.00 98.31 193 LEU A O 1
ATOM 1601 N N . ALA A 1 194 ? 8.780 1.947 -3.361 1.00 97.88 194 ALA A N 1
ATOM 1602 C CA . ALA A 1 194 ? 9.040 2.035 -1.927 1.00 97.88 194 ALA A CA 1
ATOM 1603 C C . ALA A 1 194 ? 8.760 0.708 -1.206 1.00 97.88 194 ALA A C 1
ATOM 1605 O O . ALA A 1 194 ? 9.567 0.276 -0.383 1.00 97.88 194 ALA A O 1
ATOM 1606 N N . ALA A 1 195 ? 7.648 0.038 -1.527 1.00 98.00 195 ALA A N 1
ATOM 1607 C CA . ALA A 1 195 ? 7.287 -1.242 -0.925 1.00 98.00 195 ALA A CA 1
ATOM 1608 C C . ALA A 1 195 ? 8.262 -2.367 -1.300 1.00 98.00 195 ALA A C 1
ATOM 1610 O O . ALA A 1 195 ? 8.724 -3.095 -0.419 1.00 98.00 195 ALA A O 1
ATOM 1611 N N . LEU A 1 196 ? 8.612 -2.490 -2.584 1.00 98.12 196 LEU A N 1
ATOM 1612 C CA . LEU A 1 196 ? 9.539 -3.519 -3.060 1.00 98.12 196 LEU A CA 1
ATOM 1613 C C . LEU A 1 196 ? 10.959 -3.291 -2.530 1.00 98.12 196 LEU A C 1
ATOM 1615 O O . LEU A 1 196 ? 11.583 -4.231 -2.042 1.00 98.12 196 LEU A O 1
ATOM 1619 N N . MET A 1 197 ? 11.447 -2.047 -2.539 1.00 97.12 197 MET A N 1
ATOM 1620 C CA . MET A 1 197 ? 12.749 -1.700 -1.961 1.00 97.12 197 MET A CA 1
ATOM 1621 C C . MET A 1 197 ? 12.791 -1.956 -0.453 1.00 97.12 197 MET A C 1
ATOM 1623 O O . MET A 1 197 ? 13.779 -2.484 0.061 1.00 97.12 197 MET A O 1
ATOM 1627 N N . ALA A 1 198 ? 11.730 -1.602 0.273 1.00 97.12 198 ALA A N 1
ATOM 1628 C CA . ALA A 1 198 ? 11.629 -1.863 1.703 1.00 97.12 198 ALA A CA 1
ATOM 1629 C C . ALA A 1 198 ? 11.674 -3.366 2.012 1.00 97.12 198 ALA A C 1
ATOM 1631 O O . ALA A 1 198 ? 12.437 -3.788 2.879 1.00 97.12 198 ALA A O 1
ATOM 1632 N N . ALA A 1 199 ? 10.922 -4.178 1.266 1.00 96.31 199 ALA A N 1
ATOM 1633 C CA . ALA A 1 199 ? 10.946 -5.629 1.410 1.00 96.31 199 ALA A CA 1
ATOM 1634 C C . ALA A 1 199 ? 12.343 -6.199 1.106 1.00 96.31 199 ALA A C 1
ATOM 1636 O O . ALA A 1 199 ? 12.898 -6.955 1.909 1.00 96.31 199 ALA A O 1
ATOM 1637 N N . GLU A 1 200 ? 12.958 -5.776 -0.002 1.00 95.31 200 GLU A N 1
ATOM 1638 C CA . GLU A 1 200 ? 14.291 -6.239 -0.388 1.00 95.31 200 GLU A CA 1
ATOM 1639 C C . GLU A 1 200 ? 15.340 -5.881 0.667 1.00 95.31 200 GLU A C 1
ATOM 1641 O O . GLU A 1 200 ? 16.167 -6.721 1.033 1.00 95.31 200 GLU A O 1
ATOM 1646 N N . THR A 1 201 ? 15.284 -4.658 1.211 1.00 94.25 201 THR A N 1
ATOM 1647 C CA . THR A 1 201 ? 16.181 -4.181 2.287 1.00 94.25 201 THR A CA 1
ATOM 1648 C C . THR A 1 201 ? 15.997 -4.888 3.617 1.00 94.25 201 THR A C 1
ATOM 1650 O O . THR A 1 201 ? 16.910 -4.879 4.449 1.00 94.25 201 THR A O 1
ATOM 1653 N N . SER A 1 202 ? 14.880 -5.584 3.783 1.00 94.06 202 SER A N 1
ATOM 1654 C CA . SER A 1 202 ? 14.625 -6.499 4.890 1.00 94.06 202 SER A CA 1
ATOM 1655 C C . SER A 1 202 ? 14.987 -7.957 4.581 1.00 94.06 202 SER A C 1
ATOM 1657 O O . SER A 1 202 ? 14.795 -8.817 5.439 1.00 94.06 202 SER A O 1
ATOM 1659 N N . GLY A 1 203 ? 15.591 -8.245 3.423 1.00 93.19 203 GLY A N 1
ATOM 1660 C CA . GLY A 1 203 ? 16.037 -9.590 3.042 1.00 93.19 203 GLY A CA 1
ATOM 1661 C C . GLY A 1 203 ? 14.931 -10.454 2.433 1.00 93.19 203 GLY A C 1
ATOM 1662 O O . GLY A 1 203 ? 15.002 -11.681 2.496 1.00 93.19 203 GLY A O 1
ATOM 1663 N N . LEU A 1 204 ? 13.896 -9.828 1.874 1.00 94.38 204 LEU A N 1
ATOM 1664 C CA . LEU A 1 204 ? 12.803 -10.507 1.185 1.00 94.38 204 LEU A CA 1
ATOM 1665 C C . LEU A 1 204 ? 12.985 -10.402 -0.333 1.00 94.38 204 LEU A C 1
ATOM 1667 O O . LEU A 1 204 ? 13.540 -9.430 -0.833 1.00 94.38 204 LEU A O 1
ATOM 1671 N N . THR A 1 205 ? 12.500 -11.387 -1.076 1.00 95.38 205 THR A N 1
ATOM 1672 C CA . THR A 1 205 ? 12.493 -11.386 -2.545 1.00 95.38 205 THR A CA 1
ATOM 1673 C C . THR A 1 205 ? 11.062 -11.526 -3.036 1.00 95.38 205 THR A C 1
ATOM 1675 O O . THR A 1 205 ? 10.266 -12.264 -2.447 1.00 95.38 205 THR A O 1
ATOM 1678 N N . LEU A 1 206 ? 10.715 -10.785 -4.088 1.00 97.56 206 LEU A N 1
ATOM 1679 C CA . LEU A 1 206 ? 9.394 -10.851 -4.706 1.00 97.56 206 LEU A CA 1
ATOM 1680 C C . LEU A 1 206 ? 9.273 -12.151 -5.516 1.00 97.56 206 LEU A C 1
ATOM 1682 O O . LEU A 1 206 ? 10.009 -12.353 -6.470 1.00 97.56 206 LEU A O 1
ATOM 1686 N N . SER A 1 207 ? 8.331 -13.025 -5.174 1.00 96.25 207 SER A N 1
ATOM 1687 C CA . SER A 1 207 ? 8.086 -14.266 -5.942 1.00 96.25 207 SER A CA 1
ATOM 1688 C C . SER A 1 207 ? 6.903 -14.170 -6.886 1.00 96.25 207 SER A C 1
ATOM 1690 O O . SER A 1 207 ? 6.898 -14.823 -7.924 1.00 96.25 207 SER A O 1
ATOM 1692 N N . ALA A 1 208 ? 5.883 -13.394 -6.524 1.00 97.31 208 ALA A N 1
ATOM 1693 C CA . ALA A 1 208 ? 4.731 -13.185 -7.383 1.00 97.31 208 ALA A CA 1
ATOM 1694 C C . ALA A 1 208 ? 4.209 -11.758 -7.256 1.00 97.31 208 ALA A C 1
ATOM 1696 O O . ALA A 1 208 ? 4.259 -11.144 -6.185 1.00 97.31 208 ALA A O 1
ATOM 1697 N N . PHE A 1 209 ? 3.693 -11.259 -8.372 1.00 97.88 209 PHE A N 1
ATOM 1698 C CA . PHE A 1 209 ? 3.117 -9.935 -8.498 1.00 97.88 209 PHE A CA 1
ATOM 1699 C C . PHE A 1 209 ? 1.886 -9.992 -9.396 1.00 97.88 209 PHE A C 1
ATOM 1701 O O . PHE A 1 209 ? 1.902 -10.641 -10.441 1.00 97.88 209 PHE A O 1
ATOM 1708 N N . ALA A 1 210 ? 0.836 -9.285 -8.997 1.00 96.25 210 ALA A N 1
ATOM 1709 C CA . ALA A 1 210 ? -0.333 -9.031 -9.825 1.00 96.25 210 ALA A CA 1
ATOM 1710 C C . ALA A 1 210 ? -0.800 -7.594 -9.592 1.00 96.25 210 ALA A C 1
ATOM 1712 O O . ALA A 1 210 ? -0.650 -7.065 -8.491 1.00 96.25 210 ALA A O 1
ATOM 1713 N N . HIS A 1 211 ? -1.383 -6.955 -10.602 1.00 94.88 211 HIS A N 1
ATOM 1714 C CA . HIS A 1 211 ? -1.974 -5.632 -10.430 1.00 94.88 211 HIS A CA 1
ATOM 1715 C C . HIS A 1 211 ? -3.237 -5.442 -11.268 1.00 94.88 211 HIS A C 1
ATOM 1717 O O . HIS A 1 211 ? -3.372 -6.019 -12.344 1.00 94.88 211 HIS A O 1
ATOM 1723 N N . SER A 1 212 ? -4.141 -4.609 -10.765 1.00 92.00 212 SER A N 1
ATOM 1724 C CA . SER A 1 212 ? -5.272 -4.055 -11.503 1.00 92.00 212 SER A CA 1
ATOM 1725 C C . SER A 1 212 ? -5.010 -2.567 -11.701 1.00 92.00 212 SER A C 1
ATOM 1727 O O . SER A 1 212 ? -4.835 -1.830 -10.726 1.00 92.00 212 SER A O 1
ATOM 1729 N N . LEU A 1 213 ? -4.932 -2.131 -12.961 1.00 85.88 213 LEU A N 1
ATOM 1730 C CA . LEU A 1 213 ? -4.750 -0.715 -13.295 1.00 85.88 213 LEU A CA 1
ATOM 1731 C C . LEU A 1 213 ? -6.028 0.083 -13.023 1.00 85.88 213 LEU A C 1
ATOM 1733 O O . LEU A 1 213 ? -5.941 1.194 -12.505 1.00 85.88 213 LEU A O 1
ATOM 1737 N N . ASP A 1 214 ? -7.190 -0.510 -13.296 1.00 86.62 214 ASP A N 1
ATOM 1738 C CA . ASP A 1 214 ? -8.494 0.127 -13.096 1.00 86.62 214 ASP A CA 1
ATOM 1739 C C . ASP A 1 214 ? -8.796 0.337 -11.609 1.00 86.62 214 ASP A C 1
ATOM 1741 O O . ASP A 1 214 ? -9.241 1.414 -11.203 1.00 86.62 214 ASP A O 1
ATOM 1745 N N . ASP A 1 215 ? -8.496 -0.668 -10.780 1.00 88.19 215 ASP A N 1
ATOM 1746 C CA . ASP A 1 215 ? -8.701 -0.582 -9.330 1.00 88.19 215 ASP A CA 1
ATOM 1747 C C . ASP A 1 215 ? -7.539 0.105 -8.606 1.00 88.19 215 ASP A C 1
ATOM 1749 O O . ASP A 1 215 ? -7.666 0.448 -7.431 1.00 88.19 215 ASP A O 1
ATOM 1753 N N . GLN A 1 216 ? -6.405 0.307 -9.287 1.00 91.25 216 GLN A N 1
ATOM 1754 C CA . GLN A 1 216 ? -5.156 0.809 -8.705 1.00 91.25 216 GLN A CA 1
ATOM 1755 C C . GLN A 1 216 ? -4.734 -0.013 -7.480 1.00 91.25 216 GLN A C 1
ATOM 1757 O O . GLN A 1 216 ? -4.406 0.522 -6.420 1.00 91.25 216 GLN A O 1
ATOM 1762 N N . ILE A 1 217 ? -4.753 -1.336 -7.617 1.00 94.25 217 ILE A N 1
ATOM 1763 C CA . ILE A 1 217 ? -4.365 -2.270 -6.558 1.00 94.25 217 ILE A CA 1
ATOM 1764 C C . ILE A 1 217 ? -3.251 -3.161 -7.086 1.00 94.25 217 ILE A C 1
ATOM 1766 O O . ILE A 1 217 ? -3.349 -3.690 -8.192 1.00 94.25 217 ILE A O 1
ATOM 1770 N N . ALA A 1 218 ? -2.208 -3.357 -6.283 1.00 97.19 218 ALA A N 1
ATOM 1771 C CA . ALA A 1 218 ? -1.195 -4.370 -6.544 1.00 97.19 218 ALA A CA 1
ATOM 1772 C C . ALA A 1 218 ? -1.116 -5.383 -5.401 1.00 97.19 218 ALA A C 1
ATOM 1774 O O . ALA A 1 218 ? -1.283 -5.045 -4.230 1.00 97.19 218 ALA A O 1
ATOM 1775 N N . GLN A 1 219 ? -0.858 -6.633 -5.761 1.00 97.81 219 GLN A N 1
ATOM 1776 C CA . GLN A 1 219 ? -0.622 -7.744 -4.857 1.00 97.81 219 GLN A CA 1
ATOM 1777 C C . GLN A 1 219 ? 0.818 -8.209 -5.013 1.00 97.81 219 GLN A C 1
ATOM 1779 O O . GLN A 1 219 ? 1.298 -8.423 -6.128 1.00 97.81 219 GLN A O 1
ATOM 1784 N N . CYS A 1 220 ? 1.490 -8.390 -3.887 1.00 98.19 220 CYS A N 1
ATOM 1785 C CA . CYS A 1 220 ? 2.856 -8.876 -3.818 1.00 98.19 220 CYS A CA 1
ATOM 1786 C C . CYS A 1 220 ? 2.905 -10.113 -2.926 1.00 98.19 220 CYS A C 1
ATOM 1788 O O . CYS A 1 220 ? 2.268 -10.154 -1.872 1.00 98.19 220 CYS A O 1
ATOM 1790 N N . HIS A 1 221 ? 3.690 -11.101 -3.334 1.00 97.69 221 HIS A N 1
ATOM 1791 C CA . HIS A 1 221 ? 4.040 -12.251 -2.513 1.00 97.69 221 HIS A CA 1
ATOM 1792 C C . HIS A 1 221 ? 5.555 -12.308 -2.372 1.00 97.69 221 HIS A C 1
ATOM 1794 O O . HIS A 1 221 ? 6.278 -12.306 -3.375 1.00 97.69 221 HIS A O 1
ATOM 1800 N N . TRP A 1 222 ? 6.035 -12.373 -1.136 1.00 96.31 222 TRP A N 1
ATOM 1801 C CA . TRP A 1 222 ? 7.456 -12.417 -0.828 1.00 96.31 222 TRP A CA 1
ATOM 1802 C C . TRP A 1 222 ? 7.839 -13.703 -0.115 1.00 96.31 222 TRP A C 1
ATOM 1804 O O . TRP A 1 222 ? 7.066 -14.262 0.661 1.00 96.31 222 TRP A O 1
ATOM 1814 N N . HIS A 1 223 ? 9.083 -14.111 -0.324 1.00 92.75 223 HIS A N 1
ATOM 1815 C CA . HIS A 1 223 ? 9.753 -15.111 0.497 1.00 92.75 223 HIS A CA 1
ATOM 1816 C C . HIS A 1 223 ? 11.055 -14.534 1.042 1.00 92.75 223 HIS A C 1
ATOM 1818 O O . HIS A 1 223 ? 11.581 -13.539 0.536 1.00 92.75 223 HIS A O 1
ATOM 1824 N N . LYS A 1 224 ? 11.607 -15.174 2.071 1.00 92.00 224 LYS A N 1
ATOM 1825 C CA . LYS A 1 224 ? 12.940 -14.828 2.557 1.00 92.00 224 LYS A CA 1
ATOM 1826 C C . LYS A 1 224 ? 13.983 -15.191 1.508 1.00 92.00 224 LYS A C 1
ATOM 1828 O O . LYS A 1 224 ? 13.940 -16.281 0.933 1.00 92.00 224 LYS A O 1
ATOM 1833 N N . ASN A 1 225 ? 14.930 -14.290 1.286 1.00 86.94 225 ASN A N 1
ATOM 1834 C CA . ASN A 1 225 ? 16.124 -14.602 0.526 1.00 86.94 225 ASN A CA 1
ATOM 1835 C C . ASN A 1 225 ? 17.148 -15.257 1.468 1.00 86.94 225 ASN A C 1
ATOM 1837 O O . ASN A 1 225 ? 17.547 -14.626 2.450 1.00 86.94 225 ASN A O 1
ATOM 1841 N N . PRO A 1 226 ? 17.559 -16.515 1.232 1.00 80.31 226 PRO A N 1
ATOM 1842 C CA . PRO A 1 226 ? 18.594 -17.151 2.043 1.00 80.31 226 PRO A CA 1
ATOM 1843 C C . PRO A 1 226 ? 19.985 -16.569 1.765 1.00 80.31 226 PRO A C 1
ATOM 1845 O O . PRO A 1 226 ? 20.877 -16.700 2.603 1.00 80.31 226 PRO A O 1
ATOM 1848 N N . ASN A 1 227 ? 20.177 -15.935 0.605 1.00 80.56 227 ASN A N 1
ATOM 1849 C CA . ASN A 1 227 ? 21.473 -15.428 0.192 1.00 80.56 227 ASN A CA 1
ATOM 1850 C C . ASN A 1 227 ? 21.716 -14.030 0.769 1.00 80.56 227 ASN A C 1
ATOM 1852 O O . ASN A 1 227 ? 20.806 -13.194 0.774 1.00 80.56 227 ASN A O 1
ATOM 1856 N N . PRO A 1 228 ? 22.945 -13.745 1.233 1.00 72.50 228 PRO A N 1
ATOM 1857 C CA . PRO A 1 228 ? 23.315 -12.389 1.591 1.00 72.50 228 PRO A CA 1
ATOM 1858 C C . PRO A 1 228 ? 23.215 -11.489 0.359 1.00 72.50 228 PRO A C 1
ATOM 1860 O O . PRO A 1 228 ? 23.441 -11.915 -0.774 1.00 72.50 228 PRO A O 1
ATOM 1863 N N . ARG A 1 229 ? 22.898 -10.218 0.596 1.00 73.12 229 ARG A N 1
ATOM 1864 C CA . ARG A 1 229 ? 22.926 -9.202 -0.455 1.00 73.12 229 ARG A CA 1
ATOM 1865 C C . ARG A 1 229 ? 24.323 -9.117 -1.051 1.00 73.12 229 ARG A C 1
ATOM 1867 O O . ARG A 1 229 ? 25.314 -9.069 -0.322 1.00 73.12 229 ARG A O 1
ATOM 1874 N N . HIS A 1 230 ? 24.379 -9.112 -2.374 1.00 70.81 230 HIS A N 1
ATOM 1875 C CA . HIS A 1 230 ? 25.610 -8.900 -3.111 1.00 70.81 230 HIS A CA 1
ATOM 1876 C C . HIS A 1 230 ? 25.717 -7.432 -3.516 1.00 70.81 230 HIS A C 1
ATOM 1878 O O . HIS A 1 230 ? 24.719 -6.811 -3.867 1.00 70.81 230 HIS A O 1
ATOM 1884 N N . HIS A 1 231 ? 26.946 -6.914 -3.515 1.00 72.25 231 HIS A N 1
ATOM 1885 C CA . HIS A 1 231 ? 27.251 -5.591 -4.046 1.00 72.25 231 HIS A CA 1
ATOM 1886 C C . HIS A 1 231 ? 27.140 -5.606 -5.571 1.00 72.25 231 HIS A C 1
ATOM 1888 O O . HIS A 1 231 ? 28.122 -5.831 -6.281 1.00 72.25 231 HIS A O 1
ATOM 1894 N N . ASP A 1 232 ? 25.928 -5.404 -6.078 1.00 75.00 232 ASP A N 1
ATOM 1895 C CA . ASP A 1 232 ? 25.676 -5.306 -7.509 1.00 75.00 232 ASP A CA 1
ATOM 1896 C C . ASP A 1 232 ? 25.935 -3.895 -8.032 1.00 75.00 232 ASP A C 1
ATOM 1898 O O . ASP A 1 232 ? 25.541 -2.886 -7.444 1.00 75.00 232 ASP A O 1
ATOM 1902 N N . LEU A 1 233 ? 26.588 -3.831 -9.192 1.00 82.81 233 LEU A N 1
ATOM 1903 C CA . LEU A 1 233 ? 26.779 -2.582 -9.913 1.00 82.81 233 LEU A CA 1
ATOM 1904 C C . LEU A 1 233 ? 25.495 -2.229 -10.684 1.00 82.81 233 LEU A C 1
ATOM 1906 O O . LEU A 1 233 ? 24.908 -3.107 -11.319 1.00 82.81 233 LEU A O 1
ATOM 1910 N N . PRO A 1 234 ? 25.098 -0.945 -10.759 1.00 86.88 234 PRO A N 1
ATOM 1911 C CA . PRO A 1 234 ? 23.928 -0.528 -11.540 1.00 86.88 234 PRO A CA 1
ATOM 1912 C C . PRO A 1 234 ? 23.937 -1.028 -12.992 1.00 86.88 234 PRO A C 1
ATOM 1914 O O . PRO A 1 234 ? 22.900 -1.389 -13.541 1.00 86.88 234 PRO A O 1
ATOM 1917 N N . ALA A 1 235 ? 25.119 -1.125 -13.608 1.00 86.75 235 ALA A N 1
ATOM 1918 C CA . ALA A 1 235 ? 25.281 -1.590 -14.984 1.00 86.75 235 ALA A CA 1
ATOM 1919 C C . ALA A 1 235 ? 24.925 -3.076 -15.204 1.00 86.75 235 ALA A C 1
ATOM 1921 O O . ALA A 1 235 ? 24.586 -3.457 -16.327 1.00 86.75 235 ALA A O 1
ATOM 1922 N N . SER A 1 236 ? 25.013 -3.934 -14.179 1.00 87.31 236 SER A N 1
ATOM 1923 C CA . SER A 1 236 ? 24.545 -5.324 -14.285 1.00 87.31 236 SER A CA 1
ATOM 1924 C C . SER A 1 236 ? 23.045 -5.408 -14.029 1.00 87.31 236 SER A C 1
ATOM 1926 O O . SER A 1 236 ? 22.333 -6.018 -14.826 1.00 87.31 236 SER A O 1
ATOM 1928 N N . ALA A 1 237 ? 22.559 -4.738 -12.982 1.00 91.06 237 ALA A N 1
ATOM 1929 C CA . ALA A 1 237 ? 21.149 -4.748 -12.605 1.00 91.06 237 ALA A CA 1
ATOM 1930 C C . ALA A 1 237 ? 20.248 -4.161 -13.703 1.00 91.06 237 ALA A C 1
ATOM 1932 O O . ALA A 1 237 ? 19.208 -4.735 -14.020 1.00 91.06 237 ALA A O 1
ATOM 1933 N N . ILE A 1 238 ? 20.676 -3.093 -14.387 1.00 93.06 238 ILE A N 1
ATOM 1934 C CA . ILE A 1 238 ? 19.858 -2.454 -15.432 1.00 93.06 238 ILE A CA 1
ATOM 1935 C C . ILE A 1 238 ? 19.535 -3.413 -16.588 1.00 93.06 238 ILE A C 1
ATOM 1937 O O . ILE A 1 238 ? 18.492 -3.291 -17.226 1.00 93.06 238 ILE A O 1
ATOM 1941 N N . LYS A 1 239 ? 20.375 -4.431 -16.832 1.00 93.62 239 LYS A N 1
ATOM 1942 C CA . LYS A 1 239 ? 20.110 -5.458 -17.852 1.00 93.62 239 LYS A CA 1
ATOM 1943 C C . LYS A 1 239 ? 18.881 -6.301 -17.511 1.00 93.62 239 LYS A C 1
ATOM 1945 O O . LYS A 1 239 ? 18.137 -6.658 -18.421 1.00 93.62 239 LYS A O 1
ATOM 1950 N N . ILE A 1 240 ? 18.650 -6.577 -16.227 1.00 95.25 240 ILE A N 1
ATOM 1951 C CA . ILE A 1 240 ? 17.462 -7.293 -15.739 1.00 95.25 240 ILE A CA 1
ATOM 1952 C C . ILE A 1 240 ? 16.220 -6.436 -15.973 1.00 95.25 240 ILE A C 1
ATOM 1954 O O . ILE A 1 240 ? 15.229 -6.931 -16.508 1.00 95.25 240 ILE A O 1
ATOM 1958 N N . ALA A 1 241 ? 16.292 -5.139 -15.664 1.00 96.12 241 ALA A N 1
ATOM 1959 C CA . ALA A 1 241 ? 15.207 -4.204 -15.952 1.00 96.12 241 ALA A CA 1
ATOM 1960 C C . ALA A 1 241 ? 14.902 -4.136 -17.461 1.00 96.12 241 ALA A C 1
ATOM 1962 O O . ALA A 1 241 ? 13.748 -4.274 -17.860 1.00 96.12 241 ALA A O 1
ATOM 1963 N N . HIS A 1 242 ? 15.931 -4.016 -18.313 1.00 95.25 242 HIS A N 1
ATOM 1964 C CA . HIS A 1 242 ? 15.776 -4.038 -19.775 1.00 95.25 242 HIS A CA 1
ATOM 1965 C C . HIS A 1 242 ? 15.097 -5.319 -20.257 1.00 95.25 242 HIS A C 1
ATOM 1967 O O . HIS A 1 242 ? 14.231 -5.268 -21.131 1.00 95.25 242 HIS A O 1
ATOM 1973 N N . GLN A 1 243 ? 15.523 -6.466 -19.728 1.00 95.62 243 GLN A N 1
ATOM 1974 C CA . GLN A 1 243 ? 14.983 -7.756 -20.126 1.00 95.62 243 GLN A CA 1
ATOM 1975 C C . GLN A 1 243 ? 13.526 -7.906 -19.684 1.00 95.62 243 GLN A C 1
ATOM 1977 O O . GLN A 1 243 ? 12.684 -8.244 -20.508 1.00 95.62 243 GLN A O 1
ATOM 1982 N N . SER A 1 244 ? 13.212 -7.529 -18.445 1.00 96.94 244 SER A N 1
ATOM 1983 C CA . SER A 1 244 ? 11.852 -7.575 -17.895 1.00 96.94 244 SER A CA 1
ATOM 1984 C C . SER A 1 244 ? 10.887 -6.701 -18.698 1.00 96.94 244 SER A C 1
ATOM 1986 O O . SER A 1 244 ? 9.820 -7.162 -19.102 1.00 96.94 244 SER A O 1
ATOM 1988 N N . VAL A 1 245 ? 11.298 -5.469 -19.021 1.00 96.62 245 VAL A N 1
ATOM 1989 C CA . VAL A 1 245 ? 10.518 -4.548 -19.864 1.00 96.62 245 VAL A CA 1
ATOM 1990 C C . VAL A 1 245 ? 10.342 -5.099 -21.277 1.00 96.62 245 VAL A C 1
ATOM 1992 O O . VAL A 1 245 ? 9.251 -5.012 -21.845 1.00 96.62 245 VAL A O 1
ATOM 1995 N N . ARG A 1 246 ? 11.398 -5.680 -21.860 1.00 95.38 246 ARG A N 1
ATOM 1996 C CA . ARG A 1 246 ? 11.331 -6.311 -23.183 1.00 95.38 246 ARG A CA 1
ATOM 1997 C C . ARG A 1 246 ? 10.341 -7.470 -23.196 1.00 95.38 246 ARG A C 1
ATOM 1999 O O . ARG A 1 246 ? 9.530 -7.548 -24.117 1.00 95.38 246 ARG A O 1
ATOM 2006 N N . ASP A 1 247 ? 10.399 -8.341 -22.200 1.00 94.75 247 ASP A N 1
ATOM 2007 C CA . ASP A 1 247 ? 9.522 -9.504 -22.102 1.00 94.75 247 ASP A CA 1
ATOM 2008 C C . ASP A 1 247 ? 8.071 -9.077 -21.896 1.00 94.75 247 ASP A C 1
ATOM 2010 O O . ASP A 1 247 ? 7.195 -9.548 -22.622 1.00 94.75 247 ASP A O 1
ATOM 2014 N N . TYR A 1 248 ? 7.828 -8.095 -21.023 1.00 95.44 248 TYR A N 1
ATOM 2015 C CA . TYR A 1 248 ? 6.504 -7.510 -20.830 1.00 95.44 248 TYR A CA 1
ATOM 2016 C C . TYR A 1 248 ? 5.939 -6.912 -22.123 1.00 95.44 248 TYR A C 1
ATOM 2018 O O . TYR A 1 248 ? 4.823 -7.244 -22.514 1.00 95.44 248 TYR A O 1
ATOM 2026 N N . LEU A 1 249 ? 6.698 -6.065 -22.826 1.00 94.62 249 LEU A N 1
ATOM 2027 C CA . LEU A 1 249 ? 6.222 -5.419 -24.054 1.00 94.62 249 LEU A CA 1
ATOM 2028 C C . LEU A 1 249 ? 6.027 -6.413 -25.207 1.00 94.62 249 LEU A C 1
ATOM 2030 O O . LEU A 1 249 ? 5.065 -6.282 -25.960 1.00 94.62 249 LEU A O 1
ATOM 2034 N N . ASN A 1 250 ? 6.884 -7.429 -25.333 1.00 93.25 250 ASN A N 1
ATOM 2035 C CA . ASN A 1 250 ? 6.693 -8.497 -26.319 1.00 93.25 250 ASN A CA 1
ATOM 2036 C C . ASN A 1 250 ? 5.459 -9.350 -25.998 1.00 93.25 250 ASN A C 1
ATOM 2038 O O . ASN A 1 250 ? 4.697 -9.698 -26.905 1.00 93.25 250 ASN A O 1
ATOM 2042 N N . GLN A 1 251 ? 5.252 -9.672 -24.715 1.00 92.19 251 GLN A N 1
ATOM 2043 C CA . GLN A 1 251 ? 4.070 -10.393 -24.256 1.00 92.19 251 GLN A CA 1
ATOM 2044 C C . GLN A 1 251 ? 2.810 -9.556 -24.448 1.00 92.19 251 GLN A C 1
ATOM 2046 O O . GLN A 1 251 ? 1.779 -10.125 -24.790 1.00 92.19 251 GLN A O 1
ATOM 2051 N N . LYS A 1 252 ? 2.871 -8.237 -24.243 1.00 92.69 252 LYS A N 1
ATOM 2052 C CA . LYS A 1 252 ? 1.739 -7.327 -24.425 1.00 92.69 252 LYS A CA 1
ATOM 2053 C C . LYS A 1 252 ? 1.414 -7.101 -25.906 1.00 92.69 252 LYS A C 1
ATOM 2055 O O . LYS A 1 252 ? 0.244 -7.084 -26.264 1.00 92.69 252 LYS A O 1
ATOM 2060 N N . GLY A 1 253 ? 2.417 -6.974 -26.773 1.00 92.69 253 GLY A N 1
ATOM 2061 C CA . GLY A 1 253 ? 2.234 -6.811 -28.223 1.00 92.69 253 GLY A CA 1
ATOM 2062 C C . GLY A 1 253 ? 1.685 -5.444 -28.658 1.00 92.69 253 GLY A C 1
ATOM 2063 O O . GLY A 1 253 ? 1.328 -5.268 -29.817 1.00 92.69 253 GLY A O 1
ATOM 2064 N N . GLU A 1 254 ? 1.616 -4.466 -27.755 1.00 91.94 254 GLU A N 1
ATOM 2065 C CA . GLU A 1 254 ? 1.132 -3.107 -28.022 1.00 91.94 254 GLU A CA 1
ATOM 2066 C C . GLU A 1 254 ? 1.836 -2.103 -27.081 1.00 91.94 254 GLU A C 1
ATOM 2068 O O . GLU A 1 254 ? 2.555 -2.528 -26.166 1.00 91.94 254 GLU A O 1
ATOM 2073 N N . PRO A 1 255 ? 1.675 -0.783 -27.285 1.00 93.81 255 PRO A N 1
ATOM 2074 C CA . PRO A 1 255 ? 2.276 0.224 -26.416 1.00 93.81 255 PRO A CA 1
ATOM 2075 C C . PRO A 1 255 ? 1.852 0.100 -24.947 1.00 93.81 255 PRO A C 1
ATOM 2077 O O . PRO A 1 255 ? 0.777 -0.403 -24.608 1.00 93.81 255 PRO A O 1
ATOM 2080 N N . ALA A 1 256 ? 2.709 0.581 -24.053 1.00 95.06 256 ALA A N 1
ATOM 2081 C CA . ALA A 1 256 ? 2.448 0.589 -22.624 1.00 95.06 256 ALA A CA 1
ATOM 2082 C C . ALA A 1 256 ? 2.684 1.968 -22.018 1.00 95.06 256 ALA A C 1
ATOM 2084 O O . ALA A 1 256 ? 3.575 2.706 -22.444 1.00 95.06 256 ALA A O 1
ATOM 2085 N N . SER A 1 257 ? 1.907 2.274 -20.983 1.00 94.62 257 SER A N 1
ATOM 2086 C CA . SER A 1 257 ? 2.065 3.504 -20.224 1.00 94.62 257 SER A CA 1
ATOM 2087 C C . SER A 1 257 ? 3.357 3.485 -19.407 1.00 94.62 257 SER A C 1
ATOM 2089 O O . SER A 1 257 ? 3.940 2.429 -19.129 1.00 94.62 257 SER A O 1
ATOM 2091 N N . TYR A 1 258 ? 3.771 4.664 -18.945 1.00 95.00 258 TYR A N 1
ATOM 2092 C CA . TYR A 1 258 ? 4.880 4.807 -18.006 1.00 95.00 258 TYR A CA 1
ATOM 2093 C C . TYR A 1 258 ? 4.766 3.865 -16.798 1.00 95.00 258 TYR A C 1
ATOM 2095 O O . TYR A 1 258 ? 5.710 3.140 -16.487 1.00 95.00 258 TYR A O 1
ATOM 2103 N N . GLN A 1 259 ? 3.592 3.815 -16.154 1.00 95.12 259 GLN A N 1
ATOM 2104 C CA . GLN A 1 259 ? 3.368 2.978 -14.974 1.00 95.12 259 GLN A CA 1
ATOM 2105 C C . GLN A 1 259 ? 3.559 1.489 -15.275 1.00 95.12 259 GLN A C 1
ATOM 2107 O O . GLN A 1 259 ? 4.108 0.769 -14.443 1.00 95.12 259 GLN A O 1
ATOM 2112 N N . GLN A 1 260 ? 3.129 1.018 -16.447 1.00 96.12 260 GLN A N 1
ATOM 2113 C CA . GLN A 1 260 ? 3.276 -0.383 -16.847 1.00 96.12 260 GLN A CA 1
ATOM 2114 C C . GLN A 1 260 ? 4.748 -0.766 -17.042 1.00 96.12 260 GLN A C 1
ATOM 2116 O O . GLN A 1 260 ? 5.192 -1.786 -16.513 1.00 96.12 260 GLN A O 1
ATOM 2121 N N . ILE A 1 261 ? 5.518 0.072 -17.742 1.00 96.81 261 ILE A N 1
ATOM 2122 C CA . ILE A 1 261 ? 6.953 -0.163 -17.959 1.00 96.81 261 ILE A CA 1
ATOM 2123 C C . ILE A 1 261 ? 7.729 -0.061 -16.651 1.00 96.81 261 ILE A C 1
ATOM 2125 O O . ILE A 1 261 ? 8.530 -0.943 -16.347 1.00 96.81 261 ILE A O 1
ATOM 2129 N N . HIS A 1 262 ? 7.465 0.981 -15.860 1.00 97.38 262 HIS A N 1
ATOM 2130 C CA . HIS A 1 262 ? 8.080 1.165 -14.549 1.00 97.38 262 HIS A CA 1
ATOM 2131 C C . HIS A 1 262 ? 7.832 -0.050 -13.652 1.00 97.38 262 HIS A C 1
ATOM 2133 O O . HIS A 1 262 ? 8.787 -0.643 -13.157 1.00 97.38 262 HIS A O 1
ATOM 2139 N N . THR A 1 263 ? 6.573 -0.491 -13.551 1.00 97.88 263 THR A N 1
ATOM 2140 C CA . THR A 1 263 ? 6.179 -1.693 -12.800 1.00 97.88 263 THR A CA 1
ATOM 2141 C C . THR A 1 263 ? 6.951 -2.923 -13.273 1.00 97.88 263 THR A C 1
ATOM 2143 O O . THR A 1 263 ? 7.509 -3.644 -12.448 1.00 97.88 263 THR A O 1
ATOM 2146 N N . SER A 1 264 ? 7.023 -3.159 -14.586 1.00 97.56 264 SER A N 1
ATOM 2147 C CA . SER A 1 264 ? 7.750 -4.298 -15.158 1.00 97.56 264 SER A CA 1
ATOM 2148 C C . SER A 1 264 ? 9.245 -4.269 -14.815 1.00 97.56 264 SER A C 1
ATOM 2150 O O . SER A 1 264 ? 9.800 -5.289 -14.407 1.00 97.56 264 SER A O 1
ATOM 2152 N N . ALA A 1 265 ? 9.886 -3.100 -14.901 1.00 97.94 265 ALA A N 1
ATOM 2153 C CA . ALA A 1 265 ? 11.294 -2.940 -14.555 1.00 97.94 265 ALA A CA 1
ATOM 2154 C C . ALA A 1 265 ? 11.564 -3.252 -13.075 1.00 97.94 265 ALA A C 1
ATOM 2156 O O . ALA A 1 265 ? 12.441 -4.058 -12.759 1.00 97.94 265 ALA A O 1
ATOM 2157 N N . ILE A 1 266 ? 10.808 -2.637 -12.160 1.00 98.31 266 ILE A N 1
ATOM 2158 C CA . ILE A 1 266 ? 11.081 -2.756 -10.720 1.00 98.31 266 ILE A CA 1
ATOM 2159 C C . ILE A 1 266 ? 10.670 -4.115 -10.152 1.00 98.31 266 ILE A C 1
ATOM 2161 O O . ILE A 1 266 ? 11.331 -4.612 -9.244 1.00 98.31 266 ILE A O 1
ATOM 2165 N N . THR A 1 267 ? 9.616 -4.739 -10.686 1.00 98.31 267 THR A N 1
ATOM 2166 C CA . THR A 1 267 ? 9.193 -6.081 -10.254 1.00 98.31 267 THR A CA 1
ATOM 2167 C C . THR A 1 267 ? 10.175 -7.146 -10.722 1.00 98.31 267 THR A C 1
ATOM 2169 O O . THR A 1 267 ? 10.522 -8.010 -9.923 1.00 98.31 267 THR A O 1
ATOM 2172 N N . GLY A 1 268 ? 10.702 -7.037 -11.948 1.00 97.62 268 GLY A N 1
ATOM 2173 C CA . GLY A 1 268 ? 11.752 -7.930 -12.442 1.00 97.62 268 GLY A CA 1
ATOM 2174 C C . GLY A 1 268 ? 13.065 -7.812 -11.663 1.00 97.62 268 GLY A C 1
ATOM 2175 O O . GLY A 1 268 ? 13.699 -8.813 -11.334 1.00 97.62 268 GLY A O 1
ATOM 2176 N N . LEU A 1 269 ? 13.453 -6.592 -11.280 1.00 97.12 269 LEU A N 1
ATOM 2177 C CA . LEU A 1 269 ? 14.584 -6.386 -10.370 1.00 97.12 269 LEU A CA 1
ATOM 2178 C C . LEU A 1 269 ? 14.322 -6.979 -8.980 1.00 97.12 269 LEU A C 1
ATOM 2180 O O . LEU A 1 269 ? 15.186 -7.663 -8.435 1.00 97.12 269 LEU A O 1
ATOM 2184 N N . ALA A 1 270 ? 13.135 -6.746 -8.414 1.00 97.00 270 ALA A N 1
ATOM 2185 C CA . ALA A 1 270 ? 12.769 -7.240 -7.088 1.00 97.00 270 ALA A CA 1
ATOM 2186 C C . ALA A 1 270 ? 12.657 -8.772 -7.025 1.00 97.00 270 ALA A C 1
ATOM 2188 O O . ALA A 1 270 ? 12.891 -9.354 -5.962 1.00 97.00 270 ALA A O 1
ATOM 2189 N N . SER A 1 271 ? 12.309 -9.437 -8.134 1.00 96.50 271 SER A N 1
ATOM 2190 C CA . SER A 1 271 ? 12.273 -10.903 -8.202 1.00 96.50 271 SER A CA 1
ATOM 2191 C C . SER A 1 271 ? 13.653 -11.546 -8.241 1.00 96.50 271 SER A C 1
ATOM 2193 O O . SER A 1 271 ? 13.827 -12.664 -7.769 1.00 96.50 271 SER A O 1
ATOM 2195 N N . GLU A 1 272 ? 14.649 -10.819 -8.740 1.00 94.31 272 GLU A N 1
ATOM 2196 C CA . GLU A 1 272 ? 16.054 -11.243 -8.762 1.00 94.31 272 GLU A CA 1
ATOM 2197 C C . GLU A 1 272 ? 16.827 -10.762 -7.516 1.00 94.31 272 GLU A C 1
ATOM 2199 O O . GLU A 1 272 ? 18.014 -11.054 -7.364 1.00 94.31 272 GLU A O 1
ATOM 2204 N N . HIS A 1 273 ? 16.163 -10.032 -6.606 1.00 94.25 273 HIS A N 1
ATOM 2205 C CA . HIS A 1 273 ? 16.775 -9.366 -5.449 1.00 94.25 273 HIS A CA 1
ATOM 2206 C C . HIS A 1 273 ? 17.880 -8.367 -5.854 1.00 94.25 273 HIS A C 1
ATOM 2208 O O . HIS A 1 273 ? 18.987 -8.388 -5.310 1.00 94.25 273 HIS A O 1
ATOM 2214 N N . LYS A 1 274 ? 17.598 -7.541 -6.872 1.00 94.38 274 LYS A N 1
ATOM 2215 C CA . LYS A 1 274 ? 18.529 -6.575 -7.493 1.00 94.38 274 LYS A CA 1
ATOM 2216 C C . LYS A 1 274 ? 17.968 -5.150 -7.562 1.00 94.38 274 LYS A C 1
ATOM 2218 O O . LYS A 1 274 ? 18.496 -4.329 -8.313 1.00 94.38 274 LYS A O 1
ATOM 2223 N N . LEU A 1 275 ? 16.888 -4.841 -6.843 1.00 95.38 275 LEU A N 1
ATOM 2224 C CA . LEU A 1 275 ? 16.252 -3.521 -6.889 1.00 95.38 275 LEU A CA 1
ATOM 2225 C C . LEU A 1 275 ? 16.950 -2.505 -5.974 1.00 95.38 275 LEU A C 1
ATOM 2227 O O . LEU A 1 275 ? 17.154 -1.353 -6.354 1.00 95.38 275 LEU A O 1
ATOM 2231 N N . ALA A 1 276 ? 17.307 -2.911 -4.760 1.00 93.00 276 ALA A N 1
ATOM 2232 C CA . ALA A 1 276 ? 17.864 -2.050 -3.727 1.00 93.00 276 ALA A CA 1
ATOM 2233 C C . ALA A 1 276 ? 19.399 -2.092 -3.755 1.00 93.00 276 ALA A C 1
ATOM 2235 O O . ALA A 1 276 ? 20.035 -2.724 -2.910 1.00 93.00 276 ALA A O 1
ATOM 2236 N N . LEU A 1 277 ? 19.975 -1.394 -4.736 1.00 92.38 277 LEU A N 1
ATOM 2237 C CA . LEU A 1 277 ? 21.416 -1.352 -4.991 1.00 92.38 277 LEU A CA 1
ATOM 2238 C C . LEU A 1 277 ? 22.201 -0.630 -3.889 1.00 92.38 277 LEU A C 1
ATOM 2240 O O . LEU A 1 277 ? 21.857 0.485 -3.487 1.00 92.38 277 LEU A O 1
ATOM 2244 N N . ASP A 1 278 ? 23.327 -1.215 -3.479 1.00 90.38 278 ASP A N 1
ATOM 2245 C CA . ASP A 1 278 ? 24.120 -0.717 -2.350 1.00 90.38 278 ASP A CA 1
ATOM 2246 C C . ASP A 1 278 ? 24.6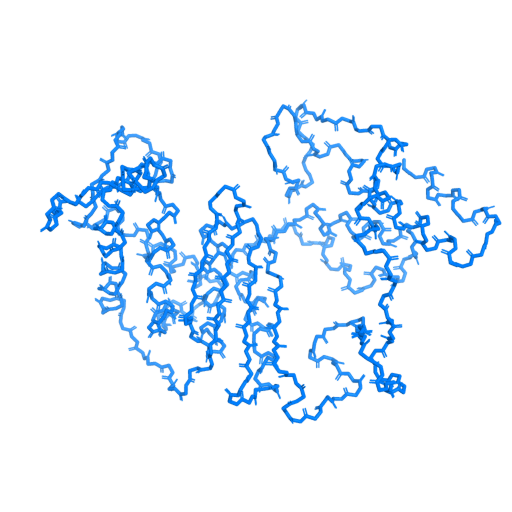37 0.711 -2.543 1.00 90.38 278 ASP A C 1
ATOM 2248 O O . ASP A 1 278 ? 24.667 1.484 -1.587 1.00 90.38 278 ASP A O 1
ATOM 2252 N N . ILE A 1 279 ? 24.974 1.104 -3.777 1.00 92.06 279 ILE A N 1
ATOM 2253 C CA . ILE A 1 279 ? 25.412 2.474 -4.087 1.00 92.06 279 ILE A CA 1
ATOM 2254 C C . ILE A 1 279 ? 24.354 3.524 -3.714 1.00 92.06 279 ILE A C 1
ATOM 2256 O O . ILE A 1 279 ? 24.702 4.595 -3.224 1.00 92.06 279 ILE A O 1
ATOM 2260 N N . PHE A 1 280 ? 23.066 3.209 -3.878 1.00 92.75 280 PHE A N 1
ATOM 2261 C CA . PHE A 1 280 ? 21.973 4.108 -3.501 1.00 92.75 280 PHE A CA 1
ATOM 2262 C C . PHE A 1 280 ? 21.649 4.003 -2.009 1.00 92.75 280 PHE A C 1
ATOM 2264 O O . PHE A 1 280 ? 21.301 5.001 -1.377 1.00 92.75 280 PHE A O 1
ATOM 2271 N N . LEU A 1 281 ? 21.822 2.818 -1.415 1.00 91.00 281 LEU A N 1
ATOM 2272 C CA . LEU A 1 281 ? 21.594 2.586 0.013 1.00 91.00 281 LEU A CA 1
ATOM 2273 C C . LEU A 1 281 ? 22.625 3.264 0.926 1.00 91.00 281 LEU A C 1
ATOM 2275 O O . LEU A 1 281 ? 22.337 3.440 2.109 1.00 91.00 281 LEU A O 1
ATOM 2279 N N . GLN A 1 282 ? 23.775 3.707 0.402 1.00 90.38 282 GLN A N 1
ATOM 2280 C CA . GLN A 1 282 ? 24.735 4.535 1.151 1.00 90.38 282 GLN A CA 1
ATOM 2281 C C . GLN A 1 282 ? 24.094 5.805 1.728 1.00 90.38 282 GLN A C 1
ATOM 2283 O O . GLN A 1 282 ? 24.526 6.296 2.772 1.00 90.38 282 GLN A O 1
ATOM 2288 N N . ASN A 1 283 ? 23.042 6.319 1.083 1.00 91.62 283 ASN A N 1
ATOM 2289 C CA . ASN A 1 283 ? 22.215 7.392 1.616 1.00 91.62 283 ASN A CA 1
ATOM 2290 C C . ASN A 1 283 ? 20.738 6.956 1.677 1.00 91.62 283 ASN A C 1
ATOM 2292 O O . ASN A 1 283 ? 19.964 7.255 0.762 1.00 91.62 283 ASN A O 1
ATOM 2296 N N . PRO A 1 284 ? 20.304 6.309 2.777 1.00 87.50 284 PRO A N 1
ATOM 2297 C CA . PRO A 1 284 ? 18.937 5.801 2.920 1.00 87.50 284 PRO A CA 1
ATOM 2298 C C . PRO A 1 284 ? 17.846 6.873 2.806 1.00 87.50 284 PRO A C 1
ATOM 2300 O O . PRO A 1 284 ? 16.698 6.559 2.502 1.00 87.50 284 PRO A O 1
ATOM 2303 N N . ASN A 1 285 ? 18.185 8.144 3.044 1.00 90.62 285 ASN A N 1
ATOM 2304 C CA . ASN A 1 285 ? 17.242 9.258 2.941 1.00 90.62 285 ASN A CA 1
ATOM 2305 C C . ASN A 1 285 ? 16.986 9.702 1.496 1.00 90.62 285 ASN A C 1
ATOM 2307 O O . ASN A 1 285 ? 16.053 10.465 1.273 1.00 90.62 285 ASN A O 1
ATOM 2311 N N . ASN A 1 286 ? 17.775 9.212 0.536 1.00 93.88 286 ASN A N 1
ATOM 2312 C CA . ASN A 1 286 ? 17.622 9.498 -0.892 1.00 93.88 286 ASN A CA 1
ATOM 2313 C C . ASN A 1 286 ? 17.513 8.225 -1.750 1.00 93.88 286 ASN A C 1
ATOM 2315 O O . ASN A 1 286 ? 17.265 8.329 -2.948 1.00 93.88 286 ASN A O 1
ATOM 2319 N N . ALA A 1 287 ? 17.695 7.037 -1.167 1.00 94.75 287 ALA A N 1
ATOM 2320 C CA . ALA A 1 287 ? 17.838 5.783 -1.901 1.00 94.75 287 ALA A CA 1
ATOM 2321 C C . ALA A 1 287 ? 16.681 5.492 -2.870 1.00 94.75 287 ALA A C 1
ATOM 2323 O O . ALA A 1 287 ? 16.930 5.100 -4.010 1.00 94.75 287 ALA A O 1
ATOM 2324 N N . ALA A 1 288 ? 15.427 5.702 -2.455 1.00 96.12 288 ALA A N 1
ATOM 2325 C CA . ALA A 1 288 ? 14.271 5.468 -3.321 1.00 96.12 288 ALA A CA 1
ATOM 2326 C C . ALA A 1 288 ? 14.214 6.482 -4.468 1.00 96.12 288 ALA A C 1
ATOM 2328 O O . ALA A 1 288 ? 13.918 6.115 -5.600 1.00 96.12 288 ALA A O 1
ATOM 2329 N N . SER A 1 289 ? 14.555 7.745 -4.203 1.00 96.00 289 SER A N 1
ATOM 2330 C CA . SER A 1 289 ? 14.632 8.780 -5.240 1.00 96.00 289 SER A CA 1
ATOM 2331 C C . SER A 1 289 ? 15.765 8.540 -6.240 1.00 96.00 289 SER A C 1
ATOM 2333 O O . SER A 1 289 ? 15.567 8.746 -7.432 1.00 96.00 289 SER A O 1
ATOM 2335 N N . GLU A 1 290 ? 16.937 8.097 -5.789 1.00 96.38 290 GLU A N 1
ATOM 2336 C CA . GLU A 1 290 ? 18.057 7.775 -6.684 1.00 96.38 290 GLU A CA 1
ATOM 2337 C C . GLU A 1 290 ? 17.771 6.515 -7.508 1.00 96.38 290 GLU A C 1
ATOM 2339 O O . GLU A 1 290 ? 18.004 6.502 -8.715 1.00 96.38 290 GLU A O 1
ATOM 2344 N N . THR A 1 291 ? 17.160 5.497 -6.893 1.00 96.44 291 THR A N 1
ATOM 2345 C CA . THR A 1 291 ? 16.694 4.302 -7.614 1.00 96.44 291 THR A CA 1
ATOM 2346 C C . THR A 1 291 ? 15.655 4.682 -8.665 1.00 96.44 291 THR A C 1
ATOM 2348 O O . THR A 1 291 ? 15.744 4.230 -9.801 1.00 96.44 291 THR A O 1
ATOM 2351 N N . GLN A 1 292 ? 14.714 5.567 -8.328 1.00 96.25 292 GLN A N 1
ATOM 2352 C CA . GLN A 1 292 ? 13.718 6.066 -9.270 1.00 96.25 292 GLN A CA 1
ATOM 2353 C C . GLN A 1 292 ? 14.357 6.754 -10.482 1.00 96.25 292 GLN A C 1
ATOM 2355 O O . GLN A 1 292 ? 14.052 6.386 -11.613 1.00 96.25 292 GLN A O 1
ATOM 2360 N N . LYS A 1 293 ? 15.275 7.704 -10.260 1.00 95.25 293 LYS A N 1
ATOM 2361 C CA . LYS A 1 293 ? 16.001 8.387 -11.347 1.00 95.25 293 LYS A CA 1
ATOM 2362 C C . LYS A 1 293 ? 16.768 7.401 -12.224 1.00 95.25 293 LYS A C 1
ATOM 2364 O O . LYS A 1 293 ? 16.801 7.534 -13.443 1.00 95.25 293 LYS A O 1
ATOM 2369 N N . TRP A 1 294 ? 17.380 6.395 -11.603 1.00 95.38 294 TRP A N 1
ATOM 2370 C CA . TRP A 1 294 ? 18.091 5.349 -12.324 1.00 95.38 294 TRP A CA 1
ATOM 2371 C C . TRP A 1 294 ? 17.152 4.507 -13.196 1.00 95.38 294 TRP A C 1
ATOM 2373 O O . TRP A 1 294 ? 17.479 4.251 -14.352 1.00 95.38 294 TRP A O 1
ATOM 2383 N N . ILE A 1 295 ? 15.963 4.140 -12.712 1.00 95.62 295 ILE A N 1
ATOM 2384 C CA . ILE A 1 295 ? 14.941 3.461 -13.527 1.00 95.62 295 ILE A CA 1
ATOM 2385 C C . ILE A 1 295 ? 14.410 4.374 -14.642 1.00 95.62 295 ILE A C 1
ATOM 2387 O O . ILE A 1 295 ? 14.159 3.905 -15.750 1.00 95.62 295 ILE A O 1
ATOM 2391 N N . GLU A 1 296 ? 14.283 5.679 -14.398 1.00 94.25 296 GLU A N 1
ATOM 2392 C CA . GLU A 1 296 ? 13.853 6.650 -15.414 1.00 94.25 296 GLU A CA 1
ATOM 2393 C C . GLU A 1 296 ? 14.827 6.755 -16.600 1.00 94.25 296 GLU A C 1
ATOM 2395 O O . GLU A 1 296 ? 14.388 7.052 -17.714 1.00 94.25 296 GLU A O 1
ATOM 2400 N N . SER A 1 297 ? 16.108 6.403 -16.417 1.00 93.00 297 SER A N 1
ATOM 2401 C CA . SER A 1 297 ? 17.088 6.346 -17.517 1.00 93.00 297 SER A CA 1
ATOM 2402 C C . SER A 1 297 ? 16.675 5.400 -18.656 1.00 93.00 297 SER A C 1
ATOM 2404 O O . SER A 1 297 ? 17.045 5.624 -19.811 1.00 93.00 297 SER A O 1
ATOM 2406 N N . LEU A 1 298 ? 15.824 4.400 -18.375 1.00 91.69 298 LEU A N 1
ATOM 2407 C CA . LEU A 1 298 ? 15.229 3.514 -19.387 1.00 91.69 298 LEU A CA 1
ATOM 2408 C C . LEU A 1 298 ? 14.437 4.279 -20.456 1.00 91.69 298 LEU A C 1
ATOM 2410 O O . LEU A 1 298 ? 14.348 3.824 -21.597 1.00 91.69 298 LEU A O 1
ATOM 2414 N N . PHE A 1 299 ? 13.851 5.416 -20.077 1.00 92.06 299 PHE A N 1
ATOM 2415 C CA . PHE A 1 299 ? 12.981 6.232 -20.921 1.00 92.06 299 PHE A CA 1
ATOM 2416 C C . PHE A 1 299 ? 13.725 7.379 -21.610 1.00 92.06 299 PHE A C 1
ATOM 2418 O O . PHE A 1 299 ? 13.295 7.827 -22.672 1.00 92.06 299 PHE A O 1
ATOM 2425 N N . THR A 1 300 ? 14.802 7.885 -21.002 1.00 87.38 300 THR A N 1
ATOM 2426 C CA . THR A 1 300 ? 15.519 9.082 -21.475 1.00 87.38 300 THR A CA 1
ATOM 2427 C C . THR A 1 300 ? 16.817 8.766 -22.209 1.00 87.38 300 THR A C 1
ATOM 2429 O O . THR A 1 300 ? 17.146 9.444 -23.177 1.00 87.38 300 THR A O 1
ATOM 2432 N N . GLU A 1 301 ? 17.553 7.751 -21.760 1.00 80.19 301 GLU A N 1
ATOM 2433 C CA . GLU A 1 301 ? 18.904 7.426 -22.242 1.00 80.19 301 GLU A CA 1
ATOM 2434 C C . GLU A 1 301 ? 18.958 6.071 -22.965 1.00 80.19 301 GLU A C 1
ATOM 2436 O O . GLU A 1 301 ? 19.935 5.751 -23.645 1.00 80.19 301 GLU A O 1
ATOM 2441 N N . GLY A 1 302 ? 17.913 5.254 -22.819 1.00 68.75 302 GLY A N 1
ATOM 2442 C CA . GLY A 1 302 ? 17.871 3.890 -23.328 1.00 68.75 302 GLY A CA 1
ATOM 2443 C C . GLY A 1 302 ? 17.581 3.783 -24.827 1.00 68.75 302 GLY A C 1
ATOM 2444 O O . GLY A 1 302 ? 16.652 4.388 -25.349 1.00 68.75 302 GLY A O 1
ATOM 2445 N N . ASP A 1 303 ? 18.288 2.875 -25.507 1.00 84.31 303 ASP A N 1
ATOM 2446 C CA . ASP A 1 303 ? 17.980 2.462 -26.889 1.00 84.31 303 ASP A CA 1
ATOM 2447 C C . ASP A 1 303 ? 16.819 1.440 -26.972 1.00 84.31 303 ASP A C 1
ATOM 2449 O O . ASP A 1 303 ? 16.530 0.858 -28.018 1.00 84.31 303 ASP A O 1
ATOM 2453 N N . LEU A 1 304 ? 16.170 1.164 -25.836 1.00 90.38 304 LEU A N 1
ATOM 2454 C CA . LEU A 1 304 ? 15.148 0.128 -25.708 1.00 90.38 304 LEU A CA 1
ATOM 2455 C C . LEU A 1 304 ? 13.765 0.610 -26.158 1.00 90.38 304 LEU A C 1
ATOM 2457 O O . LEU A 1 304 ? 13.030 -0.153 -26.792 1.00 90.38 304 LEU A O 1
ATOM 2461 N N . LEU A 1 305 ? 13.409 1.847 -25.807 1.00 93.88 305 LEU A N 1
ATOM 2462 C CA . LEU A 1 305 ? 12.049 2.368 -25.902 1.00 93.88 305 LEU A CA 1
ATOM 2463 C C . LEU A 1 305 ? 11.953 3.504 -26.921 1.00 93.88 305 LEU A C 1
ATOM 2465 O O . LEU A 1 305 ? 12.840 4.342 -27.040 1.00 93.88 305 LEU A O 1
ATOM 2469 N N . ILE A 1 306 ? 10.836 3.544 -27.642 1.00 92.25 306 ILE A N 1
ATOM 2470 C CA . ILE A 1 306 ? 10.421 4.676 -28.466 1.00 92.25 306 ILE A CA 1
ATOM 2471 C C . ILE A 1 306 ? 9.158 5.263 -27.848 1.00 92.25 306 ILE A C 1
ATOM 2473 O O . ILE A 1 306 ? 8.200 4.540 -27.557 1.00 92.25 306 ILE A O 1
ATOM 2477 N N . ARG A 1 307 ? 9.151 6.585 -27.718 1.00 91.12 307 ARG A N 1
ATOM 2478 C CA . ARG A 1 307 ? 7.995 7.376 -27.309 1.00 91.12 307 ARG A CA 1
ATOM 2479 C C . ARG A 1 307 ? 6.916 7.413 -28.399 1.00 91.12 307 ARG A C 1
ATOM 2481 O O . ARG A 1 307 ? 7.228 7.614 -29.572 1.00 91.12 307 ARG A O 1
ATOM 2488 N N . ILE A 1 308 ? 5.650 7.287 -28.012 1.00 87.81 308 ILE A N 1
ATOM 2489 C CA . ILE A 1 308 ? 4.491 7.454 -28.896 1.00 87.81 308 ILE A CA 1
ATOM 2490 C C . ILE A 1 308 ? 3.735 8.723 -28.512 1.00 87.81 308 ILE A C 1
ATOM 2492 O O . ILE A 1 308 ? 3.121 8.789 -27.454 1.00 87.81 308 ILE A O 1
ATOM 2496 N N . GLY A 1 309 ? 3.756 9.726 -29.387 1.00 80.12 309 GLY A N 1
ATOM 2497 C CA . GLY A 1 309 ? 3.089 11.010 -29.169 1.00 80.12 309 GLY A CA 1
ATOM 2498 C C . GLY A 1 309 ? 4.048 12.191 -29.295 1.00 80.12 309 GLY A C 1
ATOM 2499 O O . GLY A 1 309 ? 5.150 12.054 -29.823 1.00 80.12 309 GLY A O 1
ATOM 2500 N N . ALA A 1 310 ? 3.615 13.365 -28.834 1.00 75.31 310 ALA A N 1
ATOM 2501 C CA . ALA A 1 310 ? 4.401 14.591 -28.932 1.00 75.31 310 ALA A CA 1
ATOM 2502 C C . ALA A 1 310 ? 5.654 14.555 -28.035 1.00 75.31 310 ALA A C 1
ATOM 2504 O O . ALA A 1 310 ? 5.609 14.125 -26.879 1.00 75.31 310 ALA A O 1
ATOM 2505 N N . GLU A 1 311 ? 6.770 15.085 -28.540 1.00 72.50 311 GLU A N 1
ATOM 2506 C CA . GLU A 1 311 ? 8.036 15.179 -27.794 1.00 72.50 311 GLU A CA 1
ATOM 2507 C C . GLU A 1 311 ? 7.928 16.066 -26.542 1.00 72.50 311 GLU A C 1
ATOM 2509 O O . GLU A 1 311 ? 8.656 15.866 -25.576 1.00 72.50 311 GLU A O 1
ATOM 2514 N N . THR A 1 312 ? 6.972 16.997 -26.515 1.00 73.88 312 THR A N 1
ATOM 2515 C CA . THR A 1 312 ? 6.757 17.940 -25.406 1.00 73.88 312 THR A CA 1
ATOM 2516 C C . THR A 1 312 ? 5.970 17.365 -24.225 1.00 73.88 312 THR A C 1
ATOM 2518 O O . THR A 1 312 ? 5.884 18.015 -23.185 1.00 73.88 312 THR A O 1
ATOM 2521 N N . ALA A 1 313 ? 5.381 16.170 -24.355 1.00 76.81 313 ALA A N 1
ATOM 2522 C CA . ALA A 1 313 ? 4.614 15.545 -23.277 1.00 76.81 313 ALA A CA 1
ATOM 2523 C C . ALA A 1 313 ? 5.521 15.059 -22.124 1.00 76.81 313 ALA A C 1
ATOM 2525 O O . ALA A 1 313 ? 6.699 14.749 -22.320 1.00 76.81 313 ALA A O 1
ATOM 2526 N N . SER A 1 314 ? 4.986 14.960 -20.905 1.00 85.00 314 SER A N 1
ATOM 2527 C CA . SER A 1 314 ? 5.726 14.358 -19.784 1.00 85.00 314 SER A CA 1
ATOM 2528 C C . SER A 1 314 ? 5.979 12.868 -20.046 1.00 85.00 314 SER A C 1
ATOM 2530 O O . SER A 1 314 ? 5.163 12.206 -20.693 1.00 85.00 314 SER A O 1
ATOM 2532 N N . ILE A 1 315 ? 7.078 12.313 -19.518 1.00 87.00 315 ILE A N 1
ATOM 2533 C CA . ILE A 1 315 ? 7.346 10.864 -19.599 1.00 87.00 315 ILE A CA 1
ATOM 2534 C C . ILE A 1 315 ? 6.184 10.041 -19.028 1.00 87.00 315 ILE A C 1
ATOM 2536 O O . ILE A 1 315 ? 5.858 8.990 -19.572 1.00 87.00 315 ILE A O 1
ATOM 2540 N N . GLU A 1 316 ? 5.529 10.563 -17.985 1.00 86.38 316 GLU A N 1
ATOM 2541 C CA . GLU A 1 316 ? 4.469 9.883 -17.235 1.00 86.38 316 GLU A CA 1
ATOM 2542 C C . GLU A 1 316 ? 3.142 9.815 -17.996 1.00 86.38 316 GLU A C 1
ATOM 2544 O O . GLU A 1 316 ? 2.345 8.908 -17.774 1.00 86.38 316 GLU A O 1
ATOM 2549 N N . THR A 1 317 ? 2.902 10.770 -18.897 1.00 86.44 317 THR A N 1
ATOM 2550 C CA . THR A 1 317 ? 1.646 10.898 -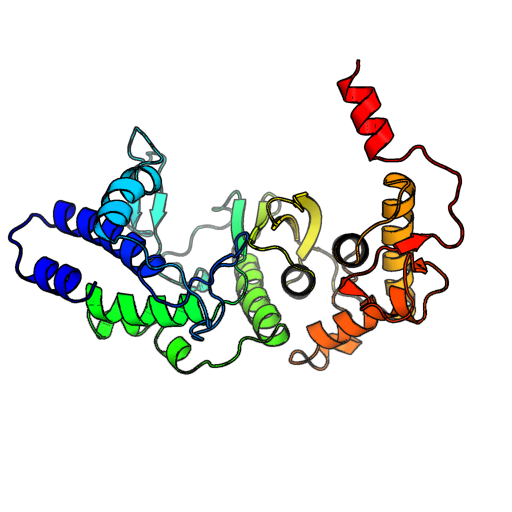19.653 1.00 86.44 317 THR A CA 1
ATOM 2551 C C . THR A 1 317 ? 1.744 10.328 -21.063 1.00 86.44 317 THR A C 1
ATOM 2553 O O . THR A 1 317 ? 0.835 10.532 -21.863 1.00 86.44 317 THR A O 1
ATOM 2556 N N . THR A 1 318 ? 2.867 9.693 -21.396 1.00 89.00 318 THR A N 1
ATOM 2557 C CA . THR A 1 318 ? 3.143 9.209 -22.747 1.00 89.00 318 THR A CA 1
ATOM 2558 C C . THR A 1 318 ? 3.187 7.688 -22.778 1.00 89.00 318 THR A C 1
ATOM 2560 O O . THR A 1 318 ? 3.614 7.053 -21.811 1.00 89.00 318 THR A O 1
ATOM 2563 N N . ASP A 1 319 ? 2.771 7.117 -23.905 1.00 93.06 319 ASP A N 1
ATOM 2564 C CA . ASP A 1 319 ? 2.900 5.691 -24.172 1.00 93.06 319 ASP A CA 1
ATOM 2565 C C . ASP A 1 319 ? 4.231 5.373 -24.850 1.00 93.06 319 ASP A C 1
ATOM 2567 O O . ASP A 1 319 ? 4.832 6.186 -25.560 1.00 93.06 319 ASP A O 1
ATOM 2571 N N . TRP A 1 320 ? 4.690 4.148 -24.644 1.00 94.50 320 TRP A N 1
ATOM 2572 C CA . TRP A 1 320 ? 6.017 3.702 -25.033 1.00 94.50 320 TRP A CA 1
ATOM 2573 C C . TRP A 1 320 ? 5.944 2.326 -25.690 1.00 94.50 320 TRP A C 1
ATOM 2575 O O . TRP A 1 320 ? 5.151 1.468 -25.302 1.00 94.50 320 TRP A O 1
ATOM 2585 N N . ARG A 1 321 ? 6.797 2.095 -26.687 1.00 93.31 321 ARG A N 1
ATOM 2586 C CA . ARG A 1 321 ? 6.940 0.801 -27.375 1.00 93.31 321 ARG A CA 1
ATOM 2587 C C . ARG A 1 321 ? 8.401 0.398 -27.489 1.00 93.31 321 ARG A C 1
ATOM 2589 O O . ARG A 1 321 ? 9.283 1.243 -27.385 1.00 93.31 321 ARG A O 1
ATOM 2596 N N . LEU A 1 322 ? 8.661 -0.873 -27.781 1.00 93.50 322 LEU A N 1
ATOM 2597 C CA . LEU A 1 322 ? 10.014 -1.327 -28.101 1.00 93.50 322 LEU A CA 1
ATOM 2598 C C . LEU A 1 322 ? 10.521 -0.702 -29.402 1.00 93.50 322 LEU A C 1
ATOM 2600 O O . LEU A 1 322 ? 9.788 -0.630 -30.391 1.00 93.50 322 LEU A O 1
ATOM 2604 N N . LYS A 1 323 ? 11.802 -0.317 -29.413 1.00 90.19 323 LYS A N 1
ATOM 2605 C CA . LYS A 1 323 ? 12.488 0.168 -30.617 1.00 90.19 323 LYS A CA 1
ATOM 2606 C C . LYS A 1 323 ? 12.592 -0.906 -31.698 1.00 90.19 323 LYS A C 1
ATOM 2608 O O . LYS A 1 323 ? 12.282 -0.644 -32.853 1.00 90.19 323 LYS A O 1
ATOM 2613 N N . ASN A 1 324 ? 12.971 -2.118 -31.293 1.00 86.50 324 ASN A N 1
ATOM 2614 C CA . ASN A 1 324 ? 13.140 -3.280 -32.164 1.00 86.50 324 ASN A CA 1
ATOM 2615 C C . ASN A 1 324 ? 12.342 -4.476 -31.598 1.00 86.50 324 ASN A C 1
ATOM 2617 O O . ASN A 1 324 ? 12.899 -5.256 -30.820 1.00 86.50 324 ASN A O 1
ATOM 2621 N N . PRO A 1 325 ? 11.039 -4.614 -31.913 1.00 81.00 325 PRO A N 1
ATOM 2622 C CA . PRO A 1 325 ? 10.223 -5.733 -31.436 1.00 81.00 325 PRO A CA 1
ATOM 2623 C C . PRO A 1 325 ? 10.655 -7.057 -32.090 1.00 81.00 325 PRO A C 1
ATOM 2625 O O . PRO A 1 325 ? 10.942 -7.101 -33.286 1.00 81.00 325 PRO A O 1
ATOM 2628 N N . SER A 1 326 ? 10.698 -8.153 -31.322 1.00 70.50 326 SER A N 1
ATOM 2629 C CA . SER A 1 326 ? 11.281 -9.435 -31.769 1.00 70.50 326 SER A CA 1
ATOM 2630 C C . SER A 1 326 ? 10.393 -10.259 -32.718 1.00 70.50 326 SER A C 1
ATOM 2632 O O . SER A 1 326 ? 10.849 -11.276 -33.238 1.00 70.50 326 SER A O 1
ATOM 2634 N N . LYS A 1 327 ? 9.158 -9.815 -32.972 1.00 68.75 327 LYS A N 1
ATOM 2635 C CA . LYS A 1 327 ? 8.201 -10.179 -34.041 1.00 68.75 327 LYS A CA 1
ATOM 2636 C C . LYS A 1 327 ? 6.908 -9.406 -33.740 1.00 68.75 327 LYS A C 1
ATOM 2638 O O . LYS A 1 327 ? 6.671 -9.076 -32.582 1.00 68.75 327 LYS A O 1
ATOM 2643 N N . GLN A 1 328 ? 6.072 -9.111 -34.738 1.00 64.62 328 GLN A N 1
ATOM 2644 C CA . GLN A 1 328 ? 4.729 -8.569 -34.484 1.00 64.62 328 GLN A CA 1
ATOM 2645 C C . GLN A 1 328 ? 3.875 -9.665 -33.831 1.00 64.62 328 GLN A C 1
ATOM 2647 O O . GLN A 1 328 ? 3.304 -10.509 -34.520 1.00 64.62 328 GLN A O 1
ATOM 2652 N N . SER A 1 329 ? 3.859 -9.711 -32.499 1.00 68.94 329 SER A N 1
ATOM 2653 C CA . SER A 1 329 ? 2.863 -10.472 -31.754 1.00 68.94 329 SER A CA 1
ATOM 2654 C C . SER A 1 329 ? 1.512 -9.773 -31.890 1.00 68.94 329 SER A C 1
ATOM 2656 O O . SER A 1 329 ? 1.435 -8.546 -31.896 1.00 68.94 329 SER A O 1
ATOM 2658 N N . THR A 1 330 ? 0.441 -10.554 -32.031 1.00 85.62 330 THR A N 1
ATOM 2659 C CA . THR A 1 330 ? -0.928 -10.040 -31.921 1.00 85.62 330 THR A CA 1
ATOM 2660 C C . THR A 1 330 ? -1.081 -9.334 -30.575 1.00 85.62 330 THR A C 1
ATOM 2662 O O . THR A 1 330 ? -0.624 -9.866 -29.554 1.00 85.62 330 THR A O 1
ATOM 2665 N N . SER A 1 331 ? -1.697 -8.149 -30.577 1.00 90.88 331 SER A N 1
ATOM 2666 C CA . SER A 1 331 ? -1.847 -7.339 -29.369 1.00 90.88 331 SER A CA 1
ATOM 2667 C C . SER A 1 331 ? -2.579 -8.117 -28.270 1.00 90.88 331 SER A C 1
ATOM 2669 O O . SER A 1 331 ? -3.308 -9.086 -28.519 1.00 90.88 331 SER A O 1
ATOM 2671 N N . LEU A 1 332 ? -2.346 -7.744 -27.013 1.00 90.19 332 LEU A N 1
ATOM 2672 C CA . LEU A 1 332 ? -3.051 -8.339 -25.885 1.00 90.19 332 LEU A CA 1
ATOM 2673 C C . LEU A 1 332 ? -4.557 -8.111 -26.014 1.00 90.19 332 LEU A C 1
ATOM 2675 O O . LEU A 1 332 ? -5.306 -9.060 -25.789 1.00 90.19 332 LEU A O 1
ATOM 2679 N N . ILE A 1 333 ? -4.986 -6.914 -26.426 1.00 89.75 333 ILE A N 1
ATOM 2680 C CA . ILE A 1 333 ? -6.408 -6.609 -26.583 1.00 89.75 333 ILE A CA 1
ATOM 2681 C C . ILE A 1 333 ? -7.067 -7.492 -27.650 1.00 89.75 333 ILE A C 1
ATOM 2683 O O . ILE A 1 333 ? -8.088 -8.112 -27.358 1.00 89.75 333 ILE A O 1
ATOM 2687 N N . ASP A 1 334 ? -6.428 -7.679 -28.810 1.00 92.06 334 ASP A N 1
ATOM 2688 C CA . ASP A 1 334 ? -6.950 -8.550 -29.872 1.00 92.06 334 ASP A CA 1
ATOM 2689 C C . ASP A 1 334 ? -7.028 -10.012 -29.403 1.00 92.06 334 ASP A C 1
ATOM 2691 O O . ASP A 1 334 ? -7.971 -10.737 -29.718 1.00 92.06 334 ASP A O 1
ATOM 2695 N N . ARG A 1 335 ? -6.041 -10.480 -28.624 1.00 92.56 335 ARG A N 1
ATOM 2696 C CA . ARG A 1 335 ? -6.052 -11.850 -28.077 1.00 92.56 335 ARG A CA 1
ATOM 2697 C C . ARG A 1 335 ? -7.150 -12.051 -27.034 1.00 92.56 335 ARG A C 1
ATOM 2699 O O . ARG A 1 335 ? -7.752 -13.125 -27.001 1.00 92.56 335 ARG A O 1
ATOM 2706 N N . VAL A 1 336 ? -7.407 -11.049 -26.193 1.00 90.56 336 VAL A N 1
ATOM 2707 C CA . VAL A 1 336 ? -8.503 -11.072 -25.213 1.00 90.56 336 VAL A CA 1
ATOM 2708 C C . VAL A 1 336 ? -9.848 -11.058 -25.934 1.00 90.56 336 VAL A C 1
ATOM 2710 O O . VAL A 1 336 ? -10.696 -11.897 -25.636 1.00 90.56 336 VAL A O 1
ATOM 2713 N N . GLU A 1 337 ? -10.022 -10.201 -26.938 1.00 92.12 337 GLU A N 1
ATOM 2714 C CA . GLU A 1 337 ? -11.228 -10.168 -27.769 1.00 92.12 337 GLU A CA 1
ATOM 2715 C C . GLU A 1 337 ? -11.479 -11.528 -28.434 1.00 92.12 337 GLU A C 1
ATOM 2717 O O . GLU A 1 337 ? -12.550 -12.112 -28.275 1.00 92.12 337 GLU A O 1
ATOM 2722 N N . GLN A 1 338 ? -10.463 -12.109 -29.077 1.00 92.81 338 GLN A N 1
ATOM 2723 C CA . GLN A 1 338 ? -10.561 -13.441 -29.685 1.00 92.81 338 GLN A CA 1
ATOM 2724 C C . GLN A 1 338 ? -10.928 -14.543 -28.687 1.00 92.81 338 GLN A C 1
ATOM 2726 O O . GLN A 1 338 ? -11.539 -15.534 -29.083 1.00 92.81 338 GLN A O 1
ATOM 2731 N N . SER A 1 339 ? -10.527 -14.417 -27.420 1.00 92.94 339 SER A N 1
ATOM 2732 C CA . SER A 1 339 ? -10.897 -15.382 -26.380 1.00 92.94 339 SER A CA 1
ATOM 2733 C C . SER A 1 339 ? -12.331 -15.225 -25.883 1.00 92.94 339 SER A C 1
ATOM 2735 O O . SER A 1 339 ? -12.924 -16.221 -25.492 1.00 92.94 339 SER A O 1
ATOM 2737 N N . LEU A 1 340 ? -12.880 -14.006 -25.915 1.00 92.88 340 LEU A N 1
ATOM 2738 C CA . LEU A 1 340 ? -14.240 -13.699 -25.462 1.00 92.88 340 LEU A CA 1
ATOM 2739 C C . LEU A 1 340 ? -15.290 -13.957 -26.550 1.00 92.88 340 LEU A C 1
ATOM 2741 O O . LEU A 1 340 ? -16.454 -14.180 -26.236 1.00 92.88 340 LEU A O 1
ATOM 2745 N N . LEU A 1 341 ? -14.883 -13.896 -27.822 1.00 90.81 341 LEU A N 1
ATOM 2746 C CA . LEU A 1 341 ? -15.731 -14.179 -28.984 1.00 90.81 341 LEU A CA 1
ATOM 2747 C C . LEU A 1 341 ? -15.820 -15.676 -29.343 1.00 90.81 341 LEU A C 1
ATOM 2749 O O . LEU A 1 341 ? -16.554 -16.028 -30.267 1.00 90.81 341 LEU A O 1
ATOM 2753 N N . LYS A 1 342 ? -15.068 -16.543 -28.656 1.00 68.94 342 LYS A N 1
ATOM 2754 C CA . LYS A 1 342 ? -15.204 -18.007 -28.724 1.00 68.94 342 LYS A CA 1
ATOM 2755 C C . LYS A 1 342 ? -16.161 -18.488 -27.649 1.00 68.94 342 LYS A C 1
ATOM 2757 O O . LYS A 1 342 ? -16.912 -19.441 -27.955 1.00 68.94 342 LYS A O 1
#

Secondary structure (DSSP, 8-state):
-HHHHHHHHHS---HHHHHHHHHHHHHHHHHSSTT-BSS-SS----SS---SSBPPP-HHHHHHHHHHHH---SSPPPEEETTS---SS--EEE--S-GGG-SSPPPTT--SEEEEEEPPP-HHHHHHHHHHHHHHH-SGGGGGGGGGGG-----HHHHHHHHHHHHHHGGGG--TT-EEEEEEES--HHHHHHHHHHHHHTTEEEEEEEEETTTTEEEEEEEE--SPPP---HHHHHHHHHHHHHHHHHHH-S-EEHHHHHHHHHHHHHHTT-SS-HHHHTSTTTHHHHHHHHHHHHHHT-SSEEEES-TTS-GGGSEEEESS-SS-PPPHHHHHHHHH--

Sequence (342 aa):
LQTIINKLNSLDQSARRRDLLIALILSAADLGNTLWAYPSPRNRPRQIVVPNVYQERNLWKVLEESIKSWQVLSTPIPLQNWGESYSEDPGIFLFPGRIRELTPQPDQGFFSAIFAAIPRPNQAFWTLSALWTGWIWGQEAITPIRNVLFRQRYDWNWHTNALKAVFDTFKDFYHPDLKLYGLIAENEPMLLLAALMAAETSGLTLSAFAHSLDDQIAQCHWHKNPNPRHHDLPASAIKIAHQSVRDYLNQKGEPASYQQIHTSAITGLASEHKLALDIFLQNPNNAASETQKWIESLFTEGDLLIRIGAETASIETTDWRLKNPSKQSTSLIDRVEQSLLK

pLDDT: mean 90.31, std 6.98, range [58.91, 98.31]